Protein AF-A0A7D9E7G0-F1 (afdb_monomer)

Organism: Paramuricea clavata (NCBI:txid317549)

Solvent-accessible surface area (backbone atoms only — not comparable to full-atom values): 15496 Å² total; per-residue (Å²): 105,70,66,57,23,48,65,70,41,70,68,56,93,82,66,43,55,75,86,80,47,58,74,85,30,29,40,46,35,41,53,47,36,38,48,72,75,62,57,42,56,69,59,52,51,50,51,51,52,42,41,52,66,63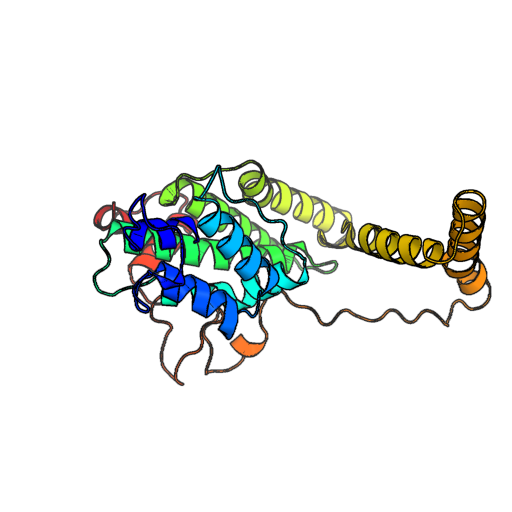,52,74,67,84,89,82,81,88,80,49,75,70,53,51,38,45,44,44,30,43,48,44,58,46,51,54,51,62,58,57,95,86,50,53,51,50,55,50,43,50,52,34,46,51,52,50,35,52,47,23,46,28,53,20,51,49,43,54,61,23,43,74,57,53,73,70,54,50,53,49,25,38,48,24,20,38,31,28,37,31,36,30,51,74,72,64,68,60,79,45,75,68,50,48,37,48,30,50,49,48,44,52,52,30,48,55,36,32,77,75,68,60,26,26,42,28,73,74,53,64,62,65,59,55,53,46,53,55,52,49,55,57,54,35,71,88,45,51,91,90,45,24,65,64,48,30,52,52,52,49,44,43,68,69,46,52,46,45,72,77,42,61,83,74,71,72,85,75,84,78,92,78,65,37,64,57,74,62,39,82,38,75,44,26,31,86,69,47,38,79,33,58,77,90,56,75,48,75,64,74,71,30,70,62,29,48,44,43,50,53,22,15,72,69,64,45,90,49,78,72,49,65,77,30,111

Mean predicted aligned error: 6.07 Å

Nearest PDB structures (foldseek):
  6qv5-assembly1_A  TM=2.776E-01  e=1.754E+00  Ricinus communis

Structure (mmCIF, N/CA/C/O backbone):
data_AF-A0A7D9E7G0-F1
#
_entry.id   AF-A0A7D9E7G0-F1
#
loop_
_atom_site.group_PDB
_atom_site.id
_atom_site.type_symbol
_atom_site.label_atom_id
_atom_site.label_alt_id
_atom_site.label_comp_id
_atom_site.label_asym_id
_atom_site.label_entity_id
_atom_site.label_seq_id
_atom_site.pdbx_PDB_ins_code
_atom_site.Cartn_x
_atom_site.Cartn_y
_atom_site.Cartn_z
_atom_site.occupancy
_atom_site.B_iso_or_equiv
_atom_site.auth_seq_id
_atom_site.auth_comp_id
_atom_site.auth_asym_id
_atom_site.auth_atom_id
_atom_site.pdbx_PDB_model_num
ATOM 1 N N . MET A 1 1 ? -7.030 5.997 6.849 1.00 91.06 1 MET A N 1
ATOM 2 C CA . MET A 1 1 ? -6.226 6.073 8.095 1.00 91.06 1 MET A CA 1
ATOM 3 C C . MET A 1 1 ? -6.281 7.457 8.727 1.00 91.06 1 MET A C 1
ATOM 5 O O . MET A 1 1 ? -6.808 7.542 9.823 1.00 91.06 1 MET A O 1
ATOM 9 N N . LEU A 1 2 ? -5.808 8.526 8.064 1.00 93.69 2 LEU A N 1
ATOM 10 C CA . LEU A 1 2 ? -5.887 9.897 8.607 1.00 93.69 2 LEU A CA 1
ATOM 11 C C . LEU A 1 2 ? -7.325 10.302 8.971 1.00 93.69 2 LEU A C 1
ATOM 13 O O . LEU A 1 2 ? -7.576 10.717 10.093 1.00 93.69 2 LEU A O 1
ATOM 17 N N . GLU A 1 3 ? -8.273 10.113 8.053 1.00 91.12 3 GLU A N 1
ATOM 18 C CA . GLU A 1 3 ? -9.692 10.402 8.307 1.00 91.12 3 GLU A CA 1
ATOM 19 C C . GLU A 1 3 ? -10.251 9.597 9.483 1.00 91.12 3 GLU A C 1
ATOM 21 O O . GLU A 1 3 ? -10.958 10.145 10.319 1.00 91.12 3 GLU A O 1
ATOM 26 N N . THR A 1 4 ? -9.890 8.313 9.593 1.00 92.56 4 THR A N 1
ATOM 27 C CA . THR A 1 4 ? -10.264 7.466 10.735 1.00 92.56 4 THR A CA 1
ATOM 28 C C . THR A 1 4 ? -9.714 8.032 12.044 1.00 92.56 4 THR A C 1
ATOM 30 O O . THR A 1 4 ? -10.442 8.103 13.026 1.00 92.56 4 THR A O 1
ATOM 33 N N . ALA A 1 5 ? -8.452 8.469 12.055 1.00 93.88 5 ALA A N 1
ATOM 34 C CA . ALA A 1 5 ? -7.818 9.066 13.227 1.00 93.88 5 ALA A CA 1
ATOM 35 C C . ALA A 1 5 ? -8.529 10.356 13.665 1.00 93.88 5 ALA A C 1
ATOM 37 O O . ALA A 1 5 ? -8.820 10.529 14.843 1.00 93.88 5 ALA A O 1
ATOM 38 N N . LEU A 1 6 ? -8.852 11.231 12.707 1.00 91.81 6 LEU A N 1
ATOM 39 C CA . LEU A 1 6 ? -9.557 12.488 12.962 1.00 91.81 6 LEU A CA 1
ATOM 40 C C . LEU A 1 6 ? -10.982 12.252 13.472 1.00 91.81 6 LEU A C 1
ATOM 42 O O . LEU A 1 6 ? -11.368 12.845 14.476 1.00 91.81 6 LEU A O 1
ATOM 46 N N . ALA A 1 7 ? -11.736 11.368 12.812 1.00 90.31 7 ALA A N 1
ATOM 47 C CA . ALA A 1 7 ? -13.113 11.051 13.183 1.00 90.31 7 ALA A CA 1
ATOM 48 C C . ALA A 1 7 ? -13.198 10.470 14.600 1.00 90.31 7 ALA A C 1
ATOM 50 O O . ALA A 1 7 ? -14.066 10.860 15.372 1.00 90.31 7 ALA A O 1
ATOM 51 N N . LYS A 1 8 ? -12.261 9.585 14.964 1.00 92.31 8 LYS A N 1
ATOM 52 C CA . LYS A 1 8 ? -12.215 8.990 16.304 1.00 92.31 8 LYS A CA 1
ATOM 53 C C . LYS A 1 8 ? -11.766 9.954 17.405 1.00 92.31 8 LYS A C 1
ATOM 55 O O . LYS A 1 8 ? -12.080 9.727 18.566 1.00 92.31 8 LYS A O 1
ATOM 60 N N . SER A 1 9 ? -11.015 10.999 17.071 1.00 89.56 9 SER A N 1
ATOM 61 C CA . SER A 1 9 ? -10.524 11.969 18.056 1.00 89.56 9 SER A CA 1
ATOM 62 C C . SER A 1 9 ? -11.537 13.047 18.440 1.00 89.56 9 SER A C 1
ATOM 64 O O . SER A 1 9 ? -11.194 13.885 19.268 1.00 89.56 9 SER A O 1
ATOM 66 N N . CYS A 1 10 ? -12.742 13.064 17.850 1.00 80.56 10 CYS A N 1
ATOM 67 C CA . CYS A 1 10 ? -13.804 14.039 18.149 1.00 80.56 10 CYS A CA 1
ATOM 68 C C . CYS A 1 10 ? -13.295 15.495 18.222 1.00 80.56 10 CYS A C 1
ATOM 70 O O . CYS A 1 10 ? -13.672 16.265 19.104 1.00 80.56 10 CYS A O 1
ATOM 72 N N . ILE A 1 11 ? -12.389 15.861 17.310 1.00 83.00 11 ILE A N 1
ATOM 73 C CA . ILE A 1 11 ? -11.667 17.135 17.358 1.00 83.00 11 ILE A CA 1
ATOM 74 C C . ILE A 1 11 ? -12.646 18.283 17.108 1.00 83.00 11 ILE A C 1
ATOM 76 O O . ILE A 1 11 ? -13.273 18.355 16.049 1.00 83.00 11 ILE A O 1
ATOM 80 N N . THR A 1 12 ? -12.744 19.210 18.058 1.00 76.50 12 THR A N 1
ATOM 81 C CA . THR A 1 12 ? -13.598 20.391 17.925 1.00 76.50 12 THR A CA 1
ATOM 82 C C . THR A 1 12 ? -13.098 21.317 16.810 1.00 76.50 12 THR A C 1
ATOM 84 O O . THR A 1 12 ? -11.904 21.387 16.493 1.00 76.50 12 THR A O 1
ATOM 87 N N . GLY A 1 13 ? -14.013 22.077 16.202 1.00 70.44 13 GLY A N 1
ATOM 88 C CA . GLY A 1 13 ? -13.671 23.044 15.150 1.00 70.44 13 GLY A CA 1
ATOM 89 C C . GLY A 1 13 ? -12.701 24.146 15.605 1.00 70.44 13 GLY A C 1
ATOM 90 O O . GLY A 1 13 ? -12.000 24.719 14.774 1.00 70.44 13 GLY A O 1
ATOM 91 N N . SER A 1 14 ? -12.621 24.409 16.913 1.00 72.50 14 SER A N 1
ATOM 92 C CA . SER A 1 14 ? -11.739 25.409 17.523 1.00 72.50 14 SER A CA 1
ATOM 93 C C . SER A 1 14 ? -10.308 24.919 17.770 1.00 72.50 14 SER A C 1
ATOM 95 O O . SER A 1 14 ? -9.414 25.753 17.917 1.00 72.50 14 SER A O 1
ATOM 97 N N . CYS A 1 15 ? -10.062 23.604 17.788 1.00 79.44 15 CYS A N 1
ATOM 98 C CA . CYS A 1 15 ? -8.733 23.041 18.019 1.00 79.44 15 CYS A CA 1
ATOM 99 C C . CYS A 1 15 ? -7.834 23.240 16.787 1.00 79.44 15 CYS A C 1
ATOM 101 O O . CYS A 1 15 ? -8.084 22.664 15.718 1.00 79.44 15 CYS A O 1
ATOM 103 N N . LYS A 1 16 ? -6.794 24.068 16.957 1.00 78.94 16 LYS A N 1
ATOM 104 C CA . LYS A 1 16 ? -5.838 24.453 15.906 1.00 78.94 16 LYS A CA 1
ATOM 105 C C . LYS A 1 16 ? -4.432 23.901 16.118 1.00 78.94 16 LYS A C 1
ATOM 107 O O . LYS A 1 16 ? -3.675 23.912 15.161 1.00 78.94 16 LYS A O 1
ATOM 112 N N . GLN A 1 17 ? -4.066 23.428 17.307 1.00 82.12 17 GLN A N 1
ATOM 113 C CA . GLN A 1 17 ? -2.765 22.793 17.535 1.00 82.12 17 GLN A CA 1
ATOM 114 C C . GLN A 1 17 ? -2.961 21.334 17.927 1.00 82.12 17 GLN A C 1
ATOM 116 O O . GLN A 1 17 ? -3.914 20.983 18.618 1.00 82.12 17 GLN A O 1
ATOM 121 N N . ILE A 1 18 ? -2.057 20.469 17.470 1.00 82.25 18 ILE A N 1
ATOM 122 C CA . ILE A 1 18 ? -2.092 19.045 17.834 1.00 82.25 18 ILE A CA 1
ATOM 123 C C . ILE A 1 18 ? -1.728 18.878 19.311 1.00 82.25 18 ILE A C 1
ATOM 125 O O . ILE A 1 18 ? -2.218 17.973 19.973 1.00 82.25 18 ILE A O 1
ATOM 129 N N . GLU A 1 19 ? -0.876 19.763 19.818 1.00 84.12 19 GLU A N 1
ATOM 130 C CA . GLU A 1 19 ? -0.408 19.806 21.198 1.00 84.12 19 GLU A CA 1
ATOM 131 C C . GLU A 1 19 ? -1.542 20.059 22.209 1.00 84.12 19 GLU A C 1
ATOM 133 O O . GLU A 1 19 ? -1.406 19.670 23.364 1.00 84.12 19 GLU A O 1
ATOM 138 N N . ASP A 1 20 ? -2.670 20.626 21.765 1.00 85.62 20 ASP A N 1
ATOM 139 C CA . ASP A 1 20 ? -3.859 20.849 22.600 1.00 85.62 20 ASP A CA 1
ATOM 140 C C . ASP A 1 20 ? -4.711 19.576 22.769 1.00 85.62 20 ASP A C 1
ATOM 142 O O . ASP A 1 20 ? -5.662 19.555 23.552 1.00 85.62 20 ASP A O 1
ATOM 146 N N . LEU A 1 21 ? -4.425 18.515 22.005 1.00 87.00 21 LEU A N 1
ATOM 147 C CA . LEU A 1 21 ? -5.178 17.267 22.069 1.00 87.00 21 LEU A CA 1
ATOM 148 C C . LEU A 1 21 ? -4.639 16.350 23.171 1.00 87.00 21 LEU A C 1
ATOM 150 O O . LEU A 1 21 ? -3.422 16.253 23.353 1.00 87.00 21 LEU A O 1
ATOM 154 N N . PRO A 1 22 ? -5.517 15.570 23.828 1.00 88.19 22 PRO A N 1
ATOM 155 C CA . PRO A 1 22 ? -5.088 14.518 24.737 1.00 88.19 22 PRO A CA 1
ATOM 156 C C . PRO A 1 22 ? -4.067 13.587 24.072 1.00 88.19 22 PRO A C 1
ATOM 158 O O . PRO A 1 22 ? -4.197 13.214 22.896 1.00 88.19 22 PRO A O 1
ATOM 161 N N . SER A 1 23 ? -3.022 13.232 24.820 1.00 86.88 23 SER A N 1
ATOM 162 C CA . SER A 1 23 ? -1.911 12.413 24.312 1.00 86.88 23 SER A CA 1
ATOM 163 C C . SER A 1 23 ? -2.338 10.993 23.913 1.00 86.88 23 SER A C 1
ATOM 165 O O . SER A 1 23 ? -1.748 10.398 23.012 1.00 86.88 23 SER A O 1
ATOM 167 N N . ASP A 1 24 ? -3.404 10.495 24.533 1.00 87.62 24 ASP A N 1
ATOM 168 C CA . ASP A 1 24 ? -4.068 9.217 24.289 1.00 87.62 24 ASP A CA 1
ATOM 169 C C . ASP A 1 24 ? -5.131 9.286 23.179 1.00 87.62 24 ASP A C 1
ATOM 171 O O . ASP A 1 24 ? -5.691 8.258 22.789 1.00 87.62 24 ASP A O 1
ATOM 175 N N . SER A 1 25 ? -5.397 10.473 22.620 1.00 91.31 25 SER A N 1
ATOM 176 C CA . SER A 1 25 ? -6.359 10.601 21.529 1.00 91.31 25 SER A CA 1
ATOM 177 C C . SER A 1 25 ? -5.876 9.846 20.273 1.00 91.31 25 SER A C 1
ATOM 179 O O . SER A 1 25 ? -4.681 9.869 19.950 1.00 91.31 25 SER A O 1
ATOM 181 N N . PRO A 1 26 ? -6.779 9.210 19.501 1.00 93.69 26 PRO A N 1
ATOM 182 C CA . PRO A 1 26 ? -6.416 8.434 18.309 1.00 93.69 26 PRO A CA 1
ATOM 183 C C . PRO A 1 26 ? -5.557 9.189 17.282 1.00 93.69 26 PRO A C 1
ATOM 185 O O . PRO A 1 26 ? -4.644 8.619 16.684 1.00 93.69 26 PRO A O 1
ATOM 188 N N . PHE A 1 27 ? -5.802 10.485 17.088 1.00 94.50 27 PHE A N 1
ATOM 189 C CA . PHE A 1 27 ? -5.006 11.349 16.223 1.00 94.50 27 PHE A CA 1
ATOM 190 C C . PHE A 1 27 ? -3.612 11.641 16.797 1.00 94.50 27 PHE A C 1
ATOM 192 O O . PHE A 1 27 ? -2.630 11.556 16.056 1.00 94.50 27 PHE A O 1
ATOM 199 N N . SER A 1 28 ? -3.485 11.899 18.103 1.00 93.62 28 SER A N 1
ATOM 200 C CA . SER A 1 28 ? -2.180 12.044 18.769 1.00 93.62 28 SER A CA 1
ATOM 201 C C . SER A 1 28 ? -1.348 10.760 18.670 1.00 93.62 28 SER A C 1
ATOM 203 O O . SER A 1 28 ? -0.162 10.808 18.315 1.00 93.62 28 SER A O 1
ATOM 205 N N . LEU A 1 29 ? -1.973 9.596 18.880 1.00 94.88 29 LEU A N 1
ATOM 206 C CA . LEU A 1 29 ? -1.340 8.284 18.713 1.00 94.88 29 LEU A CA 1
ATOM 207 C C . LEU A 1 29 ? -0.922 8.033 17.258 1.00 94.88 29 LEU A C 1
ATOM 209 O O . LEU A 1 29 ? 0.212 7.621 17.002 1.00 94.88 29 LEU A O 1
ATOM 213 N N . TYR A 1 30 ? -1.787 8.359 16.295 1.00 96.12 30 TYR A N 1
ATOM 214 C CA . TYR A 1 30 ? -1.488 8.285 14.864 1.00 96.12 30 TYR A CA 1
ATOM 215 C C . TYR A 1 30 ? -0.236 9.099 14.501 1.00 96.12 30 TYR A C 1
ATOM 217 O O . TYR A 1 30 ? 0.696 8.568 13.891 1.00 96.12 30 TYR A O 1
ATOM 225 N N . ILE A 1 31 ? -0.159 10.365 14.925 1.00 96.12 31 ILE A N 1
ATOM 226 C CA . ILE A 1 31 ? 1.011 11.226 14.683 1.00 96.12 31 ILE A CA 1
ATOM 227 C C . ILE A 1 31 ? 2.268 10.666 15.358 1.00 96.12 31 ILE A C 1
ATOM 229 O O . ILE A 1 31 ? 3.348 10.669 14.756 1.00 96.12 31 ILE A O 1
ATOM 233 N N . THR A 1 32 ? 2.135 10.153 16.581 1.00 96.00 32 THR A N 1
ATOM 234 C CA . THR A 1 32 ? 3.239 9.556 17.342 1.00 96.00 32 THR A CA 1
ATOM 235 C C . THR A 1 32 ? 3.805 8.327 16.636 1.00 96.00 32 THR A C 1
ATOM 237 O O . THR A 1 32 ? 5.022 8.212 16.477 1.00 96.00 32 THR A O 1
ATOM 240 N N . VAL A 1 33 ? 2.949 7.443 16.122 1.00 96.88 33 VAL A N 1
ATOM 241 C CA . VAL A 1 33 ? 3.367 6.268 15.347 1.00 96.88 33 VAL A CA 1
ATOM 242 C C . VAL A 1 33 ? 4.049 6.668 14.040 1.00 96.88 33 VAL A C 1
ATOM 244 O O . VAL A 1 33 ? 5.120 6.141 13.723 1.00 96.88 33 VAL A O 1
ATOM 247 N N . LEU A 1 34 ? 3.497 7.641 13.306 1.00 97.12 34 LEU A N 1
ATOM 248 C CA . LEU A 1 34 ? 4.134 8.152 12.089 1.00 97.12 34 LEU A CA 1
ATOM 249 C C . LEU A 1 34 ? 5.544 8.701 12.365 1.00 97.12 34 LEU A C 1
ATOM 251 O O . LEU A 1 34 ? 6.469 8.470 11.579 1.00 97.12 34 LEU A O 1
ATOM 255 N N . LYS A 1 35 ? 5.723 9.406 13.488 1.00 96.31 35 LYS A N 1
ATOM 256 C CA . LYS A 1 35 ? 7.005 10.000 13.887 1.00 96.31 35 LYS A CA 1
ATOM 257 C C . LYS A 1 35 ? 8.004 8.955 14.383 1.00 96.31 35 LYS A C 1
ATOM 259 O O . LYS A 1 35 ? 9.143 8.950 13.924 1.00 96.31 35 LYS A O 1
ATOM 264 N N . ASN A 1 36 ? 7.592 8.074 15.289 1.00 96.31 36 ASN A N 1
ATOM 265 C CA . ASN A 1 36 ? 8.517 7.233 16.052 1.00 96.31 36 ASN A CA 1
ATOM 266 C C . ASN A 1 36 ? 8.731 5.857 15.403 1.00 96.31 36 ASN A C 1
ATOM 268 O O . ASN A 1 36 ? 9.867 5.386 15.324 1.00 96.31 36 ASN A O 1
ATOM 272 N N . GLN A 1 37 ? 7.661 5.241 14.887 1.00 95.25 37 GLN A N 1
ATOM 273 C CA . GLN A 1 37 ? 7.703 3.881 14.333 1.00 95.25 37 GLN A CA 1
ATOM 274 C C . GLN A 1 37 ? 7.999 3.883 12.830 1.00 95.25 37 GLN A C 1
ATOM 276 O O . GLN A 1 37 ? 8.897 3.174 12.360 1.00 95.25 37 GLN A O 1
ATOM 281 N N . LEU A 1 38 ? 7.279 4.712 12.066 1.00 95.25 38 LEU A N 1
ATOM 282 C CA . LEU A 1 38 ? 7.477 4.830 10.616 1.00 95.25 38 LEU A CA 1
ATOM 283 C C . LEU A 1 38 ? 8.606 5.809 10.264 1.00 95.25 38 LEU A C 1
ATOM 285 O O . LEU A 1 38 ? 9.226 5.670 9.214 1.00 95.25 38 LEU A O 1
ATOM 289 N N . ARG A 1 39 ? 8.908 6.776 11.140 1.00 96.31 39 ARG A N 1
ATOM 290 C CA . ARG A 1 39 ? 9.945 7.804 10.925 1.00 96.31 39 ARG A CA 1
ATOM 291 C C . ARG A 1 39 ? 9.731 8.614 9.638 1.00 96.31 39 ARG A C 1
ATOM 293 O O . ARG A 1 39 ? 10.682 9.021 8.971 1.00 96.31 39 ARG A O 1
ATOM 300 N N . VAL A 1 40 ? 8.469 8.894 9.301 1.00 95.81 40 VAL A N 1
ATOM 301 C CA . VAL A 1 40 ? 8.064 9.659 8.105 1.00 95.81 40 VAL A CA 1
ATOM 302 C C . VAL A 1 40 ? 7.920 11.151 8.419 1.00 95.81 40 VAL A C 1
ATOM 304 O O . VAL A 1 40 ? 6.844 11.743 8.347 1.00 95.81 40 VAL A O 1
ATOM 307 N N . GLY A 1 41 ? 9.038 11.785 8.790 1.00 95.38 41 GLY A N 1
ATOM 308 C CA . GLY A 1 41 ? 9.057 13.160 9.307 1.00 95.38 41 GLY A CA 1
ATOM 309 C C . GLY A 1 41 ? 8.472 14.221 8.363 1.00 95.38 41 GLY A C 1
ATOM 310 O O . GLY A 1 41 ? 7.839 15.167 8.829 1.00 95.38 41 GLY A O 1
ATOM 311 N N . ARG A 1 42 ? 8.620 14.058 7.039 1.00 95.50 42 ARG A N 1
ATOM 312 C CA . ARG A 1 42 ? 8.041 14.987 6.048 1.00 95.50 42 ARG A CA 1
ATOM 313 C C . ARG A 1 42 ? 6.516 14.935 6.044 1.00 95.50 42 ARG A C 1
ATOM 315 O O . ARG A 1 42 ? 5.884 15.989 6.063 1.00 95.50 42 ARG A O 1
ATOM 322 N N . LEU A 1 43 ? 5.944 13.730 6.066 1.00 96.50 43 LEU A N 1
ATOM 323 C CA . LEU A 1 43 ? 4.501 13.532 6.184 1.00 96.50 43 LEU A CA 1
ATOM 324 C C . LEU A 1 43 ? 3.980 14.124 7.498 1.00 96.50 43 LEU A C 1
ATOM 326 O O . LEU A 1 43 ? 3.035 14.906 7.474 1.00 96.50 43 LEU A O 1
ATOM 330 N N . VAL A 1 44 ? 4.636 13.831 8.628 1.00 96.31 44 VAL A N 1
ATOM 331 C CA . VAL A 1 44 ? 4.255 14.375 9.945 1.00 96.31 44 VAL A CA 1
ATOM 332 C C . VAL A 1 44 ? 4.259 15.903 9.940 1.00 96.31 44 VAL A C 1
ATOM 334 O O . VAL A 1 44 ? 3.289 16.519 10.380 1.00 96.31 44 VAL A O 1
ATOM 337 N N . LYS A 1 45 ? 5.318 16.526 9.406 1.00 95.62 45 LYS A N 1
ATOM 338 C CA . LYS A 1 45 ? 5.402 17.987 9.285 1.00 95.62 45 LYS A CA 1
ATOM 339 C C . LYS A 1 45 ? 4.263 18.534 8.426 1.00 95.62 45 LYS A C 1
ATOM 341 O O . LYS A 1 45 ? 3.638 19.511 8.816 1.00 95.62 45 LYS A O 1
ATOM 346 N N . ARG A 1 46 ? 3.960 17.892 7.292 1.00 95.94 46 ARG A N 1
ATOM 347 C CA . ARG A 1 46 ? 2.887 18.347 6.401 1.00 95.94 46 ARG A CA 1
ATOM 348 C C . ARG A 1 46 ? 1.504 18.219 7.037 1.00 95.94 46 ARG A C 1
ATOM 350 O O . ARG A 1 46 ? 0.706 19.134 6.874 1.00 95.94 46 ARG A O 1
ATOM 357 N N . ILE A 1 47 ? 1.233 17.136 7.769 1.00 95.31 47 ILE A N 1
ATOM 358 C CA . ILE A 1 47 ? -0.032 16.959 8.498 1.00 95.31 47 ILE A CA 1
ATOM 359 C C . ILE A 1 47 ? -0.170 18.022 9.589 1.00 95.31 47 ILE A C 1
ATOM 361 O O . ILE A 1 47 ? -1.222 18.643 9.675 1.00 95.31 47 ILE A O 1
ATOM 365 N N . ARG A 1 48 ? 0.893 18.283 10.365 1.00 93.50 48 ARG A N 1
ATOM 366 C CA . ARG A 1 48 ? 0.921 19.361 11.371 1.00 93.50 48 ARG A CA 1
ATOM 367 C C . ARG A 1 48 ? 0.607 20.718 10.753 1.00 93.50 48 ARG A C 1
ATOM 369 O O . ARG A 1 48 ? -0.286 21.404 11.223 1.00 93.50 48 ARG A O 1
ATOM 376 N N . THR A 1 49 ? 1.285 21.077 9.664 1.00 93.31 49 THR A N 1
ATOM 377 C CA . THR A 1 49 ? 1.019 22.336 8.955 1.00 93.31 49 THR A CA 1
ATOM 378 C C . THR A 1 49 ? -0.433 22.423 8.484 1.00 93.31 49 THR A C 1
ATOM 380 O O . THR A 1 49 ? -1.103 23.400 8.792 1.00 93.31 49 THR A O 1
ATOM 383 N N . TRP A 1 50 ? -0.948 21.386 7.817 1.00 93.94 50 TRP A N 1
ATOM 384 C CA . TRP A 1 50 ? -2.339 21.359 7.349 1.00 93.94 50 TRP A CA 1
ATOM 385 C C . TRP A 1 50 ? -3.356 21.458 8.497 1.00 93.94 50 TRP A C 1
ATOM 387 O O . TRP A 1 50 ? -4.368 22.147 8.376 1.00 93.94 50 TRP A O 1
ATOM 397 N N . PHE A 1 51 ? -3.085 20.800 9.625 1.00 91.94 51 PHE A N 1
ATOM 398 C CA . PHE A 1 51 ? -3.928 20.874 10.814 1.00 91.94 51 PHE A CA 1
ATOM 399 C C . PHE A 1 51 ? -3.937 22.291 11.403 1.00 91.94 51 PHE A C 1
ATOM 401 O O . PHE A 1 51 ? -5.009 22.853 11.624 1.00 91.94 51 PHE A O 1
ATOM 408 N N . ASN A 1 52 ? -2.754 22.894 11.549 1.00 89.12 52 ASN A N 1
ATOM 409 C CA . ASN A 1 52 ? -2.566 24.237 12.101 1.00 89.12 52 ASN A CA 1
ATOM 410 C C . ASN A 1 52 ? -3.154 25.344 11.217 1.00 89.12 52 ASN A C 1
ATOM 412 O O . ASN A 1 52 ? -3.596 26.378 11.714 1.00 89.12 52 ASN A O 1
ATOM 416 N N . GLU A 1 53 ? -3.227 25.109 9.908 1.00 89.38 53 GLU A N 1
ATOM 417 C CA . GLU A 1 53 ? -3.907 25.983 8.947 1.00 89.38 53 GLU A CA 1
ATOM 418 C C . GLU A 1 53 ? -5.445 25.881 9.016 1.00 89.38 53 GLU A C 1
ATOM 420 O O . GLU A 1 53 ? -6.146 26.536 8.240 1.00 89.38 53 GLU A O 1
ATOM 425 N N . GLY A 1 54 ? -5.986 25.089 9.950 1.00 86.75 54 GLY A N 1
ATOM 426 C CA . GLY A 1 54 ? -7.420 24.902 10.155 1.00 86.75 54 GLY A CA 1
ATOM 427 C C . GLY A 1 54 ? -8.036 23.848 9.239 1.00 86.7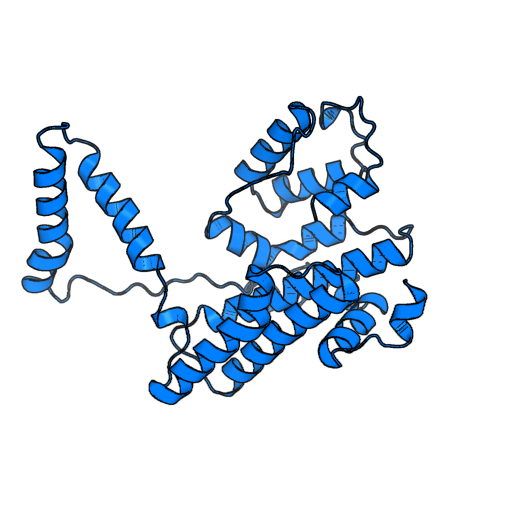5 54 GLY A C 1
ATOM 428 O O . GLY A 1 54 ? -9.234 23.909 8.980 1.00 86.75 54 GLY A O 1
ATOM 429 N N . ARG A 1 55 ? -7.234 22.897 8.730 1.00 89.19 55 ARG A N 1
ATOM 430 C CA . ARG A 1 55 ? -7.691 21.803 7.850 1.00 89.19 55 ARG A CA 1
ATOM 431 C C . ARG A 1 55 ? -8.404 22.319 6.591 1.00 89.19 55 ARG A C 1
ATOM 433 O O . ARG A 1 55 ? -9.406 21.759 6.152 1.00 89.19 55 ARG A O 1
ATOM 440 N N . LYS A 1 56 ? -7.898 23.418 6.019 1.00 84.56 56 LYS A N 1
ATOM 441 C CA . LYS A 1 56 ? -8.454 24.038 4.808 1.00 84.56 56 LYS A CA 1
ATOM 442 C C . LYS A 1 56 ? -8.331 23.080 3.622 1.00 84.56 56 LYS A C 1
ATOM 444 O O . LYS A 1 56 ? -7.232 22.832 3.131 1.00 84.56 56 LYS A O 1
ATOM 449 N N . GLY A 1 57 ? -9.471 22.573 3.160 1.00 87.69 57 GLY A N 1
ATOM 450 C CA . GLY A 1 57 ? -9.545 21.634 2.044 1.00 87.69 57 GLY A CA 1
ATOM 451 C C . GLY A 1 57 ? -9.006 20.230 2.364 1.00 87.69 57 GLY A C 1
ATOM 452 O O . GLY A 1 57 ? -8.494 19.973 3.462 1.00 87.69 57 GLY A O 1
ATOM 453 N N . PRO A 1 58 ? -9.125 19.296 1.403 1.00 90.44 58 PRO A N 1
ATOM 454 C CA . PRO A 1 58 ? -8.662 17.927 1.580 1.00 90.44 58 PRO A CA 1
ATOM 455 C C . PRO A 1 58 ? -7.141 17.877 1.745 1.00 90.44 58 PRO A C 1
ATOM 457 O O . PRO A 1 58 ? -6.389 18.569 1.053 1.00 90.44 58 PRO A O 1
ATOM 460 N N . PHE A 1 59 ? -6.673 17.020 2.652 1.00 93.56 59 PHE A N 1
ATOM 461 C CA . PHE A 1 59 ? -5.244 16.795 2.830 1.00 93.56 59 PHE A CA 1
ATOM 462 C C . PHE A 1 59 ? -4.642 16.157 1.571 1.00 93.56 59 PHE A C 1
ATOM 464 O O . PHE A 1 59 ? -5.096 15.108 1.120 1.00 93.56 59 PHE A O 1
ATOM 471 N N . SER A 1 60 ? -3.578 16.760 1.040 1.00 91.44 60 SER A N 1
ATOM 472 C CA . SER A 1 60 ? -2.837 16.233 -0.107 1.00 91.44 60 SER A CA 1
ATOM 473 C C . SER A 1 60 ? -1.347 16.125 0.203 1.00 91.44 60 SER A C 1
ATOM 475 O O . SER A 1 60 ? -0.724 17.049 0.743 1.00 91.44 60 SER A O 1
ATOM 477 N N . TYR A 1 61 ? -0.770 14.974 -0.143 1.00 94.50 61 TYR A N 1
ATOM 478 C CA . TYR A 1 61 ? 0.640 14.672 0.058 1.00 94.50 61 TYR A CA 1
ATOM 479 C C . TYR A 1 61 ? 1.163 13.713 -1.010 1.00 94.50 61 TYR A C 1
ATOM 481 O O . TYR A 1 61 ? 0.556 12.680 -1.287 1.00 94.50 61 TYR A O 1
ATOM 489 N N . ARG A 1 62 ? 2.331 14.032 -1.578 1.00 92.38 62 ARG A N 1
ATOM 490 C CA . ARG A 1 62 ? 3.026 13.165 -2.532 1.00 92.38 62 ARG A CA 1
ATOM 491 C C . ARG A 1 62 ? 4.029 12.284 -1.795 1.00 92.38 62 ARG A C 1
ATOM 493 O O . ARG A 1 62 ? 5.074 12.767 -1.363 1.00 92.38 62 ARG A O 1
ATOM 500 N N . PHE A 1 63 ? 3.724 10.995 -1.703 1.00 92.31 63 PHE A N 1
ATOM 501 C CA . PHE A 1 63 ? 4.635 10.002 -1.143 1.00 92.31 63 PHE A CA 1
ATOM 502 C C . PHE A 1 63 ? 5.863 9.795 -2.029 1.00 92.31 63 PHE A C 1
ATOM 504 O O . PHE A 1 63 ? 5.781 9.757 -3.258 1.00 92.31 63 PHE A O 1
ATOM 511 N N . THR A 1 64 ? 7.015 9.611 -1.392 1.00 91.69 64 THR A N 1
ATOM 512 C CA . THR A 1 64 ? 8.216 9.095 -2.055 1.00 91.69 64 THR A CA 1
ATOM 513 C C . THR A 1 64 ? 8.185 7.565 -2.127 1.00 91.69 64 THR A C 1
ATOM 515 O O . THR A 1 64 ? 7.504 6.900 -1.340 1.00 91.69 64 THR A O 1
ATOM 518 N N . GLY A 1 65 ? 8.988 6.969 -3.016 1.00 89.38 65 GLY A N 1
ATOM 519 C CA . GLY A 1 65 ? 9.147 5.508 -3.061 1.00 89.38 65 GLY A CA 1
ATOM 520 C C . GLY A 1 65 ? 9.675 4.922 -1.741 1.00 89.38 65 GLY A C 1
ATOM 521 O O . GLY A 1 65 ? 9.259 3.842 -1.324 1.00 89.38 65 GLY A O 1
ATOM 522 N N . LYS A 1 66 ? 10.528 5.670 -1.022 1.00 91.19 66 LYS A N 1
ATOM 523 C CA . LYS A 1 66 ? 11.021 5.284 0.310 1.00 91.19 66 LYS A CA 1
ATOM 524 C C . LYS A 1 66 ? 9.888 5.226 1.335 1.00 91.19 66 LYS A C 1
ATOM 526 O O . LYS A 1 66 ? 9.802 4.256 2.079 1.00 91.19 66 LYS A O 1
ATOM 531 N N . GLU A 1 67 ? 9.032 6.244 1.374 1.00 94.69 67 GLU A N 1
ATOM 532 C CA . GLU A 1 67 ? 7.895 6.282 2.301 1.00 94.69 67 GLU A CA 1
ATOM 533 C C . GLU A 1 67 ? 6.862 5.210 1.954 1.00 94.69 67 GLU A C 1
ATOM 535 O O . GLU A 1 67 ? 6.407 4.512 2.850 1.00 94.69 67 GLU A O 1
ATOM 540 N N . THR A 1 68 ? 6.570 5.006 0.667 1.00 93.38 68 THR A N 1
ATOM 541 C CA . THR A 1 68 ? 5.664 3.941 0.199 1.00 93.38 68 THR A CA 1
ATOM 542 C C . THR A 1 68 ? 6.099 2.575 0.725 1.00 93.38 68 THR A C 1
ATOM 544 O O . THR A 1 68 ? 5.296 1.843 1.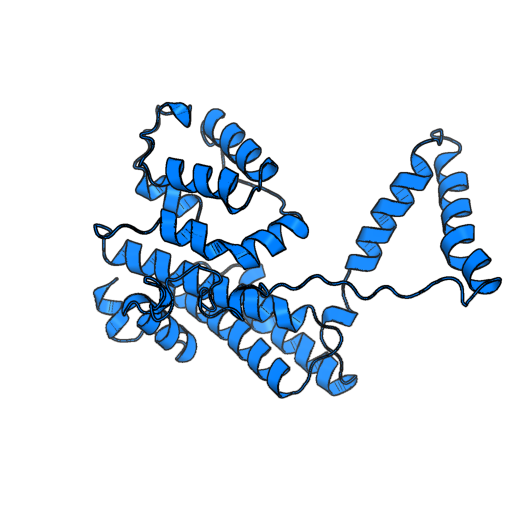301 1.00 93.38 68 THR A O 1
ATOM 547 N N . ARG A 1 69 ? 7.394 2.254 0.616 1.00 93.75 69 ARG A N 1
ATOM 548 C CA . ARG A 1 69 ? 7.949 1.004 1.148 1.00 93.75 69 ARG A CA 1
ATOM 549 C C . ARG A 1 69 ? 7.855 0.916 2.672 1.00 93.75 69 ARG A C 1
ATOM 551 O O . ARG A 1 69 ? 7.497 -0.131 3.194 1.00 93.75 69 ARG A O 1
ATOM 558 N N . ILE A 1 70 ? 8.128 2.007 3.389 1.00 95.25 70 ILE A N 1
ATOM 559 C CA . ILE A 1 70 ? 7.961 2.045 4.852 1.00 95.25 70 ILE A CA 1
ATOM 560 C C . ILE A 1 70 ? 6.507 1.750 5.237 1.00 95.25 70 ILE A C 1
ATOM 562 O O . ILE A 1 70 ? 6.271 0.984 6.166 1.00 95.25 70 ILE A O 1
ATOM 566 N N . PHE A 1 71 ? 5.534 2.318 4.522 1.00 95.56 71 PHE A N 1
ATOM 567 C CA . PHE A 1 71 ? 4.120 2.025 4.753 1.00 95.56 71 PHE A CA 1
ATOM 568 C C . PHE A 1 71 ? 3.780 0.567 4.439 1.00 95.56 71 PHE A C 1
ATOM 570 O O . PHE A 1 71 ? 3.110 -0.061 5.248 1.00 95.56 71 PHE A O 1
ATOM 577 N N . CYS A 1 72 ? 4.308 -0.002 3.352 1.00 95.31 72 CYS A N 1
ATOM 578 C CA . CYS A 1 72 ? 4.166 -1.432 3.052 1.00 95.31 72 CYS A CA 1
ATOM 579 C C . CYS A 1 72 ? 4.661 -2.317 4.209 1.00 95.31 72 CYS A C 1
ATOM 581 O O . CYS A 1 72 ? 4.058 -3.340 4.511 1.00 95.31 72 CYS A O 1
ATOM 583 N N . HIS A 1 73 ? 5.728 -1.906 4.896 1.00 95.00 73 HIS A N 1
ATOM 584 C CA . HIS A 1 73 ? 6.291 -2.670 6.013 1.00 95.00 73 HIS A CA 1
ATOM 585 C C . HIS A 1 73 ? 5.568 -2.448 7.340 1.00 95.00 73 HIS A C 1
ATOM 587 O O . HIS A 1 73 ? 5.512 -3.354 8.162 1.00 95.00 73 HIS A O 1
ATOM 593 N N . LYS A 1 74 ? 5.062 -1.234 7.580 1.00 95.81 74 LYS A N 1
ATOM 594 C CA . LYS A 1 74 ? 4.694 -0.772 8.928 1.00 95.81 74 LYS A CA 1
ATOM 595 C C . LYS A 1 74 ? 3.274 -0.226 9.055 1.00 95.81 74 LYS A C 1
ATOM 597 O O . LYS A 1 74 ? 2.947 0.351 10.091 1.00 95.81 74 LYS A O 1
ATOM 602 N N . PHE A 1 75 ? 2.414 -0.394 8.051 1.00 95.75 75 PHE A N 1
ATOM 603 C CA . PHE A 1 75 ? 1.026 0.081 8.117 1.00 95.75 75 PHE A CA 1
ATOM 604 C C . PHE A 1 75 ? 0.279 -0.452 9.349 1.00 95.75 75 PHE A C 1
ATOM 606 O O . PHE A 1 75 ? -0.527 0.273 9.931 1.00 95.75 75 PHE A O 1
ATOM 613 N N . MET A 1 76 ? 0.579 -1.678 9.796 1.00 95.81 76 MET A N 1
ATOM 614 C CA . MET A 1 76 ? -0.119 -2.280 10.931 1.00 95.81 76 MET A CA 1
ATOM 615 C C . MET A 1 76 ? 0.164 -1.563 12.259 1.00 95.81 76 MET A C 1
ATOM 617 O O . MET A 1 76 ? -0.713 -1.518 13.112 1.00 95.81 76 MET A O 1
ATOM 621 N N . PHE A 1 77 ? 1.316 -0.896 12.419 1.00 95.81 77 PHE A N 1
ATOM 622 C CA . PHE A 1 77 ? 1.558 -0.038 13.589 1.00 95.81 77 PHE A CA 1
ATOM 623 C C . PHE A 1 77 ? 0.541 1.103 13.675 1.00 95.81 77 PHE A C 1
ATOM 625 O O . PHE A 1 77 ? 0.094 1.463 14.762 1.00 95.81 77 PHE A O 1
ATOM 632 N N . VAL A 1 78 ? 0.169 1.668 12.522 1.00 96.31 78 VAL A N 1
ATOM 633 C CA . VAL A 1 78 ? -0.816 2.750 12.441 1.00 96.31 78 VAL A CA 1
ATOM 634 C C . VAL A 1 78 ? -2.196 2.224 12.815 1.00 96.31 78 VAL A C 1
ATOM 636 O O . VAL A 1 78 ? -2.894 2.845 13.606 1.00 96.31 78 VAL A O 1
ATOM 639 N N . LEU A 1 79 ? -2.584 1.071 12.272 1.00 95.88 79 LEU A N 1
ATOM 640 C CA . LEU A 1 79 ? -3.905 0.492 12.513 1.00 95.88 79 LEU A CA 1
ATOM 641 C C . LEU A 1 79 ? -4.066 -0.025 13.939 1.00 95.88 79 LEU A C 1
ATOM 643 O O . LEU A 1 79 ? -5.114 0.192 14.534 1.00 95.88 79 LEU A O 1
ATOM 647 N N . HIS A 1 80 ? -3.015 -0.608 14.514 1.00 93.75 80 HIS A N 1
ATOM 648 C CA . HIS A 1 80 ? -2.993 -0.989 15.920 1.00 93.75 80 HIS A CA 1
ATOM 649 C C . HIS A 1 80 ? -3.190 0.223 16.836 1.00 93.75 80 HIS A C 1
ATOM 651 O O . HIS A 1 80 ? -4.027 0.180 17.727 1.00 93.75 80 HIS A O 1
ATOM 657 N N . ALA A 1 81 ? -2.486 1.332 16.590 1.00 93.50 81 ALA A N 1
ATOM 658 C CA . ALA A 1 81 ? -2.664 2.556 17.376 1.00 93.50 81 ALA A CA 1
ATOM 659 C C . ALA A 1 81 ? -4.046 3.206 17.207 1.00 93.50 81 ALA A C 1
ATOM 661 O O . ALA A 1 81 ? -4.492 3.944 18.081 1.00 93.50 81 ALA A O 1
ATOM 662 N N . LEU A 1 82 ? -4.724 2.936 16.090 1.00 94.19 82 LEU A N 1
ATOM 663 C CA . LEU A 1 82 ? -6.092 3.383 15.854 1.00 94.19 82 LEU A CA 1
ATOM 664 C C . LEU A 1 82 ? -7.147 2.421 16.401 1.00 94.19 82 LEU A C 1
ATOM 666 O O . LEU A 1 82 ? -8.306 2.817 16.448 1.00 94.19 82 LEU A O 1
ATOM 670 N N . SER A 1 83 ? -6.790 1.201 16.795 1.00 92.94 83 SER A N 1
ATOM 671 C CA . SER A 1 83 ? -7.726 0.185 17.276 1.00 92.94 83 SER A CA 1
ATOM 672 C C . SER A 1 83 ? -7.897 0.283 18.790 1.00 92.94 83 SER A C 1
ATOM 674 O O . SER A 1 83 ? -6.921 0.256 19.532 1.00 92.94 83 SER A O 1
ATOM 676 N N . GLN A 1 84 ? -9.140 0.364 19.263 1.00 89.81 84 GLN A N 1
ATOM 677 C CA . GLN A 1 84 ? -9.481 0.386 20.687 1.00 89.81 84 GLN A CA 1
ATOM 678 C C . GLN A 1 84 ? -10.530 -0.688 20.997 1.00 89.81 84 GLN A C 1
ATOM 680 O O . GLN A 1 84 ? -11.419 -0.965 20.195 1.00 89.81 84 GLN A O 1
ATOM 685 N N . ALA A 1 85 ? -10.455 -1.298 22.184 1.00 87.50 85 ALA A N 1
ATOM 686 C CA . ALA A 1 85 ? -11.399 -2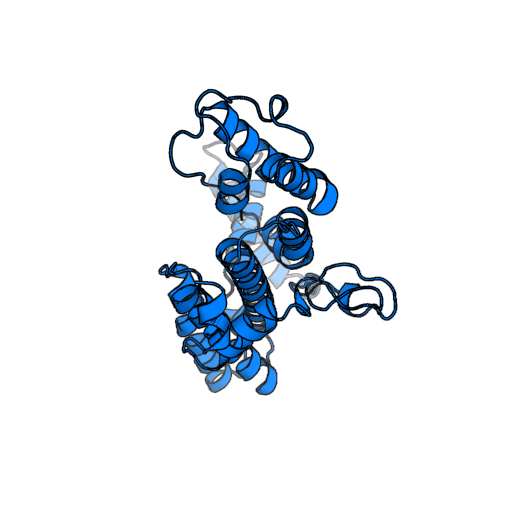.347 22.587 1.00 87.50 85 ALA A CA 1
ATOM 687 C C . ALA A 1 85 ? -12.858 -1.847 22.615 1.00 87.50 85 ALA A C 1
ATOM 689 O O . ALA A 1 85 ? -13.780 -2.580 22.243 1.00 87.50 85 ALA A O 1
ATOM 690 N N . THR A 1 86 ? -13.041 -0.577 22.983 1.00 90.44 86 THR A N 1
ATOM 691 C CA . THR A 1 86 ? -14.319 0.142 23.064 1.00 90.44 86 THR A CA 1
ATOM 692 C C . THR A 1 86 ? -14.857 0.613 21.712 1.00 90.44 86 THR A C 1
ATOM 694 O O . THR A 1 86 ? -15.913 1.240 21.671 1.00 90.44 86 THR A O 1
ATOM 697 N N . ASP A 1 87 ? -14.172 0.318 20.599 1.00 93.19 87 ASP A N 1
ATOM 698 C CA . ASP A 1 87 ? -14.632 0.748 19.281 1.00 93.19 87 ASP A CA 1
ATOM 699 C C . ASP A 1 87 ? -16.009 0.161 18.927 1.00 93.19 87 ASP A C 1
ATOM 701 O O . ASP A 1 87 ? -16.224 -1.050 19.103 1.00 93.19 87 ASP A O 1
ATOM 705 N N . PRO A 1 88 ? -16.919 0.979 18.355 1.00 93.44 88 PRO A N 1
ATOM 706 C CA . PRO A 1 88 ? -18.168 0.490 17.789 1.00 93.44 88 PRO A CA 1
ATOM 707 C C . PRO A 1 88 ? -17.926 -0.578 16.710 1.00 93.44 88 PRO A C 1
ATOM 709 O O . PRO A 1 88 ? -16.895 -0.528 16.025 1.00 93.44 88 PRO A O 1
ATOM 712 N N . PRO A 1 89 ? -18.881 -1.501 16.484 1.00 94.62 89 PRO A N 1
ATOM 713 C CA . PRO A 1 89 ? -18.762 -2.546 15.464 1.00 94.62 89 PRO A CA 1
ATOM 714 C C . PRO A 1 89 ? -18.368 -2.015 14.076 1.00 94.62 89 PRO A C 1
ATOM 716 O O . PRO A 1 89 ? -17.425 -2.527 13.473 1.00 94.62 89 PRO A O 1
ATOM 719 N N . GLN A 1 90 ? -18.986 -0.918 13.626 1.00 93.81 90 GLN A N 1
ATOM 720 C CA . GLN A 1 90 ? -18.676 -0.268 12.345 1.00 93.81 90 GLN A CA 1
ATOM 721 C C . GLN A 1 90 ? -17.225 0.233 12.264 1.00 93.81 90 GLN A C 1
ATOM 723 O O . GLN A 1 90 ? -16.562 0.104 11.233 1.00 93.81 90 GLN A O 1
ATOM 728 N N . THR A 1 91 ? -16.689 0.780 13.360 1.00 94.12 91 THR A N 1
ATOM 729 C CA . THR A 1 91 ? -15.296 1.248 13.425 1.00 94.12 91 THR A CA 1
ATOM 730 C C . THR A 1 91 ? -14.323 0.074 13.396 1.00 94.12 91 THR A C 1
ATOM 732 O O . THR A 1 91 ? -13.334 0.127 12.661 1.00 94.12 91 THR A O 1
ATOM 735 N N . LYS A 1 92 ? -14.625 -1.010 14.125 1.00 95.06 92 LYS A N 1
ATOM 736 C CA . LYS A 1 92 ? -13.843 -2.257 14.088 1.00 95.06 92 LYS A CA 1
ATOM 737 C C . LYS A 1 92 ? -13.802 -2.832 12.673 1.00 95.06 92 LYS A C 1
ATOM 739 O O . LYS A 1 92 ? -12.716 -3.122 12.171 1.00 95.06 92 LYS A O 1
ATOM 744 N N . LEU A 1 93 ? -14.952 -2.895 11.998 1.00 95.88 93 LEU A N 1
ATOM 745 C CA . LEU A 1 93 ? -15.045 -3.326 10.604 1.00 95.88 93 LEU A CA 1
ATOM 746 C C . LEU A 1 93 ? -14.226 -2.434 9.672 1.00 95.88 93 LEU A C 1
ATOM 748 O O . LEU A 1 93 ? -13.462 -2.944 8.853 1.00 95.88 93 LEU A O 1
ATOM 752 N N . LYS A 1 94 ? -14.320 -1.108 9.812 1.00 95.81 94 LYS A N 1
ATOM 753 C CA . LYS A 1 94 ? -13.551 -0.167 8.988 1.00 95.81 94 LYS A CA 1
ATOM 754 C C . LYS A 1 94 ? -12.042 -0.339 9.178 1.00 95.81 94 LYS A C 1
ATOM 756 O O . LYS A 1 94 ? -11.306 -0.339 8.193 1.00 95.81 94 LYS A O 1
ATOM 761 N N . ILE A 1 95 ? -11.563 -0.494 10.415 1.00 95.69 95 ILE A N 1
ATOM 762 C CA . ILE A 1 95 ? -10.135 -0.706 10.705 1.00 95.69 95 ILE A CA 1
ATOM 763 C C . ILE A 1 95 ? -9.662 -2.046 10.131 1.00 95.69 95 ILE A C 1
ATOM 765 O O . ILE A 1 95 ? -8.643 -2.064 9.439 1.00 95.69 95 ILE A O 1
ATOM 769 N N . ALA A 1 96 ? -10.411 -3.132 10.348 1.00 96.56 96 ALA A N 1
ATOM 770 C CA . ALA A 1 96 ? -10.100 -4.451 9.795 1.00 96.56 96 ALA A CA 1
ATOM 771 C C . ALA A 1 96 ? -10.086 -4.440 8.256 1.00 96.56 96 ALA A C 1
ATOM 773 O O . ALA A 1 96 ? -9.156 -4.955 7.639 1.00 96.56 96 ALA A O 1
ATOM 774 N N . SER A 1 97 ? -11.046 -3.752 7.632 1.00 97.06 97 SER A N 1
ATOM 775 C CA . SER A 1 97 ? -11.119 -3.580 6.176 1.00 97.06 97 SER A CA 1
ATOM 776 C C . SER A 1 97 ? -9.911 -2.824 5.626 1.00 97.06 97 SER A C 1
ATOM 778 O O . SER A 1 97 ? -9.304 -3.259 4.649 1.00 97.06 97 SER A O 1
ATOM 780 N N . ILE A 1 98 ? -9.497 -1.724 6.270 1.00 96.94 98 ILE A N 1
ATOM 781 C CA . ILE A 1 98 ? -8.279 -0.994 5.881 1.00 96.94 98 ILE A CA 1
ATOM 782 C C . ILE A 1 98 ? -7.037 -1.876 6.076 1.00 96.94 98 ILE A C 1
ATOM 784 O O . ILE A 1 98 ? -6.152 -1.861 5.224 1.00 96.94 98 ILE A O 1
ATOM 788 N N . ALA A 1 99 ? -6.967 -2.650 7.164 1.00 97.25 99 ALA A N 1
ATOM 789 C CA . ALA A 1 99 ? -5.862 -3.568 7.436 1.00 97.25 99 ALA A CA 1
ATOM 790 C C . ALA A 1 99 ? -5.704 -4.611 6.333 1.00 97.25 99 ALA A C 1
ATOM 792 O O . ALA A 1 99 ? -4.609 -4.772 5.792 1.00 97.25 99 ALA A O 1
ATOM 793 N N . PHE A 1 100 ? -6.809 -5.255 5.966 1.00 97.81 100 PHE A N 1
ATOM 794 C CA . PHE A 1 100 ? -6.849 -6.226 4.887 1.00 97.81 100 PHE A CA 1
ATOM 795 C C . PHE A 1 100 ? -6.468 -5.583 3.549 1.00 97.81 100 PHE A C 1
ATOM 797 O O . PHE A 1 100 ? -5.591 -6.085 2.854 1.00 97.81 100 PHE A O 1
ATOM 804 N N . CYS A 1 101 ? -7.027 -4.415 3.220 1.00 97.50 101 CYS A N 1
ATOM 805 C CA . CYS A 1 101 ? -6.676 -3.700 1.993 1.00 97.50 101 CYS A CA 1
ATOM 806 C C . CYS A 1 101 ? -5.182 -3.347 1.934 1.00 97.50 101 CYS A C 1
ATOM 808 O O . CYS A 1 101 ? -4.543 -3.523 0.903 1.00 97.50 101 CYS A O 1
ATOM 810 N N . CYS A 1 102 ? -4.587 -2.868 3.027 1.00 97.12 102 CYS A N 1
ATOM 811 C CA . CYS A 1 102 ? -3.154 -2.581 3.055 1.00 97.12 102 CYS A CA 1
ATOM 812 C C . CYS A 1 102 ? -2.299 -3.839 2.872 1.00 97.12 102 CYS A C 1
ATOM 814 O O . CYS A 1 102 ? -1.274 -3.768 2.194 1.00 97.12 102 CYS A O 1
ATOM 816 N N . LEU A 1 103 ? -2.733 -4.971 3.432 1.00 97.56 103 LEU A N 1
ATOM 817 C CA . LEU A 1 103 ? -2.074 -6.260 3.255 1.00 97.56 103 LEU A CA 1
ATOM 818 C C . LEU A 1 103 ? -2.116 -6.709 1.788 1.00 97.56 103 LEU A C 1
ATOM 820 O O . LEU A 1 103 ? -1.067 -6.936 1.191 1.00 97.56 103 LEU A O 1
ATOM 824 N N . GLN A 1 104 ? -3.306 -6.731 1.181 1.00 98.06 104 GLN A N 1
ATOM 825 C CA . GLN A 1 104 ? -3.473 -7.119 -0.221 1.00 98.06 104 GLN A CA 1
ATOM 826 C C . GLN A 1 104 ? -2.736 -6.171 -1.173 1.00 98.06 104 GLN A C 1
ATOM 828 O O . GLN A 1 104 ? -2.099 -6.612 -2.125 1.00 98.06 104 GLN A O 1
ATOM 833 N N . LEU A 1 105 ? -2.747 -4.862 -0.896 1.00 97.31 105 LEU A N 1
ATOM 834 C CA . LEU A 1 105 ? -2.002 -3.885 -1.687 1.00 97.31 105 LEU A CA 1
ATOM 835 C C . LEU A 1 105 ? -0.488 -4.109 -1.594 1.00 97.31 105 LEU A C 1
ATOM 837 O O . LEU A 1 105 ? 0.197 -4.040 -2.613 1.00 97.31 105 LEU A O 1
ATOM 841 N N . ARG A 1 106 ? 0.048 -4.379 -0.397 1.00 97.31 106 ARG A N 1
ATOM 842 C CA . ARG A 1 106 ? 1.470 -4.701 -0.216 1.00 97.31 106 ARG A CA 1
ATOM 843 C C . ARG A 1 106 ? 1.852 -5.929 -1.033 1.00 97.31 106 ARG A C 1
ATOM 845 O O . ARG A 1 106 ? 2.864 -5.900 -1.734 1.00 97.31 106 ARG A O 1
ATOM 852 N N . ASP A 1 107 ? 1.051 -6.979 -0.930 1.00 97.12 107 ASP A N 1
ATOM 853 C CA . ASP A 1 107 ? 1.325 -8.253 -1.579 1.00 97.12 107 ASP A CA 1
ATOM 854 C C . ASP A 1 107 ? 1.234 -8.101 -3.103 1.00 97.12 107 ASP A C 1
ATOM 856 O O . ASP A 1 107 ? 2.187 -8.450 -3.802 1.00 97.12 107 ASP A O 1
ATOM 860 N N . ALA A 1 108 ? 0.191 -7.440 -3.614 1.00 97.12 108 ALA A N 1
ATOM 861 C CA . ALA A 1 108 ? 0.058 -7.094 -5.028 1.00 97.12 108 ALA A CA 1
ATOM 862 C C . ALA A 1 108 ? 1.270 -6.302 -5.548 1.00 97.12 108 ALA A C 1
ATOM 864 O O . ALA A 1 108 ? 1.903 -6.725 -6.518 1.00 97.12 108 ALA A O 1
ATOM 865 N N . ILE A 1 109 ? 1.650 -5.203 -4.872 1.00 95.25 109 ILE A N 1
ATOM 866 C CA . ILE A 1 109 ? 2.823 -4.385 -5.239 1.00 95.25 109 ILE A CA 1
ATOM 867 C C . ILE A 1 109 ? 4.090 -5.236 -5.268 1.00 95.25 109 ILE A C 1
ATOM 869 O O . ILE A 1 109 ? 4.938 -5.046 -6.144 1.00 95.25 109 ILE A O 1
ATOM 873 N N . SER A 1 110 ? 4.232 -6.171 -4.327 1.00 95.19 110 SER A N 1
ATOM 874 C CA . SER A 1 110 ? 5.402 -7.039 -4.252 1.00 95.19 110 SER A CA 1
ATOM 875 C C . SER A 1 110 ? 5.572 -7.916 -5.491 1.00 95.19 110 SER A C 1
ATOM 877 O O . SER A 1 110 ? 6.715 -8.207 -5.835 1.00 95.19 110 SER A O 1
ATOM 879 N N . TYR A 1 111 ? 4.478 -8.296 -6.160 1.00 95.56 111 TYR A N 1
ATOM 880 C CA . TYR A 1 111 ? 4.489 -9.115 -7.370 1.00 95.56 111 TYR A CA 1
ATOM 881 C C . TYR A 1 111 ? 4.592 -8.263 -8.632 1.00 95.56 111 TYR A C 1
ATOM 883 O O . TYR A 1 111 ? 5.521 -8.445 -9.414 1.00 95.56 111 TYR A O 1
ATOM 891 N N . PHE A 1 112 ? 3.702 -7.282 -8.822 1.00 93.62 112 PHE A N 1
ATOM 892 C CA . PHE A 1 112 ? 3.683 -6.514 -10.073 1.00 93.62 112 PHE A CA 1
ATOM 893 C C . PHE A 1 112 ? 4.881 -5.566 -10.233 1.00 93.62 112 PHE A C 1
ATOM 895 O O . PHE A 1 112 ? 5.093 -5.011 -11.307 1.00 93.62 112 PHE A O 1
ATOM 902 N N . SER A 1 113 ? 5.686 -5.374 -9.183 1.00 92.06 113 SER A N 1
ATOM 903 C CA . SER A 1 113 ? 6.958 -4.647 -9.280 1.00 92.06 113 SER A CA 1
ATOM 904 C C . SER A 1 113 ? 8.128 -5.513 -9.769 1.00 92.06 113 SER A C 1
ATOM 906 O O . SER A 1 113 ? 9.233 -4.987 -9.908 1.00 92.06 113 SER A O 1
ATOM 908 N N . ARG A 1 114 ? 7.938 -6.823 -9.984 1.00 91.19 114 ARG A N 1
ATOM 909 C CA . ARG A 1 114 ? 9.010 -7.749 -10.381 1.00 91.19 114 ARG A CA 1
ATOM 910 C C . ARG A 1 114 ? 9.156 -7.831 -11.897 1.00 91.19 114 ARG A C 1
ATOM 912 O O . ARG A 1 114 ? 8.173 -7.725 -12.628 1.00 91.19 114 ARG A O 1
ATOM 919 N N . VAL A 1 115 ? 10.398 -8.014 -12.342 1.00 91.12 115 VAL A N 1
ATOM 920 C CA . VAL A 1 115 ? 10.733 -8.331 -13.741 1.00 91.12 115 VAL A CA 1
ATOM 921 C C . VAL A 1 115 ? 10.570 -9.826 -13.981 1.00 91.12 115 VAL A C 1
ATOM 923 O O . VAL A 1 115 ? 9.929 -10.210 -14.948 1.00 91.12 115 VAL A O 1
ATOM 926 N N . ASP A 1 116 ? 11.070 -10.649 -13.065 1.00 91.88 116 ASP A N 1
ATOM 927 C CA . ASP A 1 116 ? 10.906 -12.098 -13.115 1.00 91.88 116 ASP A CA 1
ATOM 928 C C . ASP A 1 116 ? 9.732 -12.511 -12.225 1.00 91.88 116 ASP A C 1
ATOM 930 O O . ASP A 1 116 ? 9.629 -12.087 -11.068 1.00 91.88 116 ASP A O 1
ATOM 934 N N . ILE A 1 117 ? 8.831 -13.319 -12.774 1.00 94.19 117 ILE A N 1
ATOM 935 C CA . ILE A 1 117 ? 7.676 -13.867 -12.065 1.00 94.19 117 ILE A CA 1
ATOM 936 C C . ILE A 1 117 ? 7.380 -15.259 -12.617 1.00 94.19 117 ILE A C 1
ATOM 938 O O . ILE A 1 117 ? 7.596 -15.503 -13.801 1.00 94.19 117 ILE A O 1
ATOM 942 N N . ASN A 1 118 ? 6.897 -16.174 -11.780 1.00 95.81 118 ASN A N 1
ATOM 943 C CA . ASN A 1 118 ? 6.407 -17.479 -12.234 1.00 95.81 118 ASN A CA 1
ATOM 944 C C . ASN A 1 118 ? 4.868 -17.553 -12.237 1.00 95.81 118 ASN A C 1
ATOM 946 O O . ASN A 1 118 ? 4.185 -16.660 -11.735 1.00 95.81 118 ASN A O 1
ATOM 950 N N . LEU A 1 119 ? 4.311 -18.643 -12.777 1.00 96.50 119 LEU A N 1
ATOM 951 C CA . LEU A 1 119 ? 2.860 -18.821 -12.900 1.00 96.50 119 LEU A CA 1
ATOM 952 C C . LEU A 1 119 ? 2.128 -18.790 -11.544 1.00 96.50 119 LEU A C 1
ATOM 954 O O . LEU A 1 119 ? 1.058 -18.196 -11.434 1.00 96.50 119 LEU A O 1
ATOM 958 N N . ALA A 1 120 ? 2.702 -19.388 -10.496 1.00 97.44 120 ALA A N 1
ATOM 959 C CA . ALA A 1 120 ? 2.087 -19.377 -9.171 1.00 97.44 120 ALA A CA 1
ATOM 960 C C . ALA A 1 120 ? 2.041 -17.955 -8.592 1.00 97.44 120 ALA A C 1
ATOM 962 O O . ALA A 1 120 ? 1.022 -17.533 -8.051 1.00 97.44 120 ALA A O 1
ATOM 963 N N . GLU A 1 121 ? 3.120 -17.190 -8.747 1.00 96.69 121 GLU A N 1
ATOM 964 C CA . GLU A 1 121 ? 3.198 -15.793 -8.314 1.00 96.69 121 GLU A CA 1
ATOM 965 C C . GLU A 1 121 ? 2.270 -14.874 -9.119 1.00 96.69 121 GLU A C 1
ATOM 967 O O . GLU A 1 121 ? 1.671 -13.961 -8.546 1.00 96.69 121 GLU A O 1
ATOM 972 N N . LEU A 1 122 ? 2.102 -15.127 -10.422 1.00 97.00 122 LEU A N 1
ATOM 973 C CA . LEU A 1 122 ? 1.133 -14.428 -11.268 1.00 97.00 122 LEU A CA 1
ATOM 974 C C . LEU A 1 122 ? -0.294 -14.610 -10.734 1.00 97.00 122 LEU A C 1
ATOM 976 O O . LEU A 1 122 ? -1.021 -13.630 -10.555 1.00 97.00 122 LEU A O 1
ATOM 980 N N . GLU A 1 123 ? -0.679 -15.844 -10.412 1.00 97.81 123 GLU A N 1
ATOM 981 C CA . GLU A 1 123 ? -2.000 -16.134 -9.852 1.00 97.81 123 GLU A CA 1
ATOM 982 C C . GLU A 1 123 ? -2.192 -15.513 -8.460 1.00 97.81 123 GLU A C 1
ATOM 984 O O . GLU A 1 123 ? -3.269 -14.992 -8.157 1.00 97.81 123 GLU A O 1
ATOM 989 N N . GLN A 1 124 ? -1.146 -15.469 -7.628 1.00 97.88 124 GLN A N 1
ATOM 990 C CA . GLN A 1 124 ? -1.207 -14.747 -6.351 1.00 97.88 124 GLN A CA 1
ATOM 991 C C . GLN A 1 124 ? -1.344 -13.233 -6.541 1.00 97.88 124 GLN A C 1
ATOM 993 O O . GLN A 1 124 ? -2.099 -12.589 -5.812 1.00 97.88 124 GLN A O 1
ATOM 998 N N . CYS A 1 125 ? -0.678 -12.656 -7.544 1.00 97.62 125 CYS A N 1
ATOM 999 C CA . CYS A 1 125 ? -0.837 -11.248 -7.892 1.00 97.62 125 CYS A CA 1
ATOM 1000 C C . CYS A 1 125 ? -2.283 -10.936 -8.297 1.00 97.62 125 CYS A C 1
ATOM 1002 O O . CYS A 1 125 ? -2.878 -9.995 -7.767 1.00 97.62 125 CYS A O 1
ATOM 1004 N N . LYS A 1 126 ? -2.872 -11.759 -9.176 1.00 98.12 126 LYS A N 1
ATOM 1005 C CA . LYS A 1 126 ? -4.267 -11.621 -9.627 1.00 98.12 126 LYS A CA 1
ATOM 1006 C C . LYS A 1 126 ? -5.244 -11.675 -8.453 1.00 98.12 126 LYS A C 1
ATOM 1008 O O . LYS A 1 126 ? -6.096 -10.795 -8.335 1.00 98.12 126 LYS A O 1
ATOM 1013 N N . LYS A 1 127 ? -5.068 -12.640 -7.544 1.00 98.31 127 LYS A N 1
ATOM 1014 C CA . LYS A 1 127 ? -5.876 -12.762 -6.320 1.00 98.31 127 LYS A CA 1
ATOM 1015 C C . LYS A 1 127 ? -5.742 -11.541 -5.414 1.00 98.31 127 LYS A C 1
ATOM 1017 O O . LYS A 1 127 ? -6.755 -10.946 -5.065 1.00 98.31 127 LYS A O 1
ATOM 1022 N N . ALA A 1 128 ? -4.519 -11.116 -5.092 1.00 98.38 128 ALA A N 1
ATOM 1023 C CA . ALA A 1 128 ? -4.291 -9.964 -4.219 1.00 98.38 128 ALA A CA 1
ATOM 1024 C C . ALA A 1 128 ? -4.913 -8.672 -4.785 1.00 98.38 128 ALA A C 1
ATOM 1026 O O . ALA A 1 128 ? -5.565 -7.919 -4.060 1.00 98.38 128 ALA A O 1
ATOM 1027 N N . CYS A 1 129 ? -4.779 -8.439 -6.095 1.00 98.44 129 CYS A N 1
ATOM 1028 C CA . CYS A 1 129 ? -5.416 -7.314 -6.783 1.00 98.44 129 CYS A CA 1
ATOM 1029 C C . CYS A 1 129 ? -6.950 -7.370 -6.695 1.00 98.44 129 CYS A C 1
ATOM 1031 O O . CYS A 1 129 ? -7.587 -6.365 -6.362 1.00 98.44 129 CYS A O 1
ATOM 1033 N N . LEU A 1 130 ? -7.544 -8.538 -6.950 1.00 98.25 130 LEU A N 1
ATOM 1034 C CA . LEU A 1 130 ? -8.993 -8.721 -6.905 1.00 98.25 130 LEU A CA 1
ATOM 1035 C C . LEU A 1 130 ? -9.545 -8.569 -5.481 1.00 98.25 130 LEU A C 1
ATOM 1037 O O . LEU A 1 130 ? -10.515 -7.844 -5.270 1.00 98.25 130 LEU A O 1
ATOM 1041 N N . TYR A 1 131 ? -8.904 -9.188 -4.489 1.00 98.44 131 TYR A N 1
ATOM 1042 C CA . TYR A 1 131 ? -9.323 -9.104 -3.088 1.00 98.44 131 TYR A CA 1
ATOM 1043 C C . TYR A 1 131 ? -9.223 -7.676 -2.553 1.00 98.44 131 TYR A C 1
ATOM 1045 O O . TYR A 1 131 ? -10.115 -7.219 -1.837 1.00 98.44 131 TYR A O 1
ATOM 1053 N N . LEU A 1 132 ? -8.181 -6.936 -2.950 1.00 98.06 132 LEU A N 1
ATOM 1054 C CA . LEU A 1 132 ? -8.073 -5.510 -2.658 1.00 98.06 132 LEU A CA 1
ATOM 1055 C C . LEU A 1 132 ? -9.270 -4.730 -3.221 1.00 98.06 132 LEU A C 1
ATOM 1057 O O . LEU A 1 132 ? -9.843 -3.895 -2.513 1.00 98.06 132 LEU A O 1
ATOM 1061 N N . PHE A 1 133 ? -9.634 -4.972 -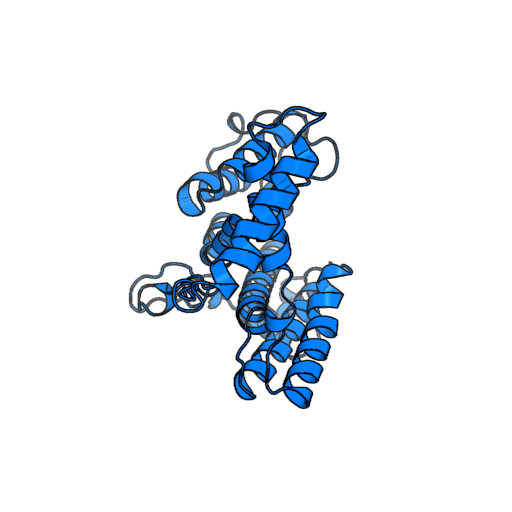4.483 1.00 98.06 133 PHE A N 1
ATOM 1062 C CA . PHE A 1 133 ? -10.761 -4.299 -5.123 1.00 98.06 133 PHE A CA 1
ATOM 1063 C C . PHE A 1 133 ? -12.082 -4.634 -4.422 1.00 98.06 133 PHE A C 1
ATOM 1065 O O . PHE A 1 133 ? -12.803 -3.718 -4.024 1.00 98.06 133 PHE A O 1
ATOM 1072 N N . ASN A 1 134 ? -12.359 -5.922 -4.205 1.00 97.88 134 ASN A N 1
ATOM 1073 C CA . ASN A 1 134 ? -13.591 -6.400 -3.577 1.00 97.88 134 ASN A CA 1
ATOM 1074 C C . ASN A 1 134 ? -13.769 -5.825 -2.169 1.00 97.88 134 ASN A C 1
ATOM 1076 O O . ASN A 1 134 ? -14.820 -5.262 -1.865 1.00 97.88 134 ASN A O 1
ATOM 1080 N N . ALA A 1 135 ? -12.731 -5.879 -1.327 1.00 97.56 135 ALA A N 1
ATOM 1081 C CA . ALA A 1 135 ? -12.791 -5.332 0.027 1.00 97.56 135 ALA A CA 1
ATOM 1082 C C . ALA A 1 135 ? -13.087 -3.822 0.029 1.00 97.56 135 ALA A C 1
ATOM 1084 O O . ALA A 1 135 ? -13.926 -3.343 0.792 1.00 97.56 135 ALA A O 1
ATOM 1085 N N . ASN A 1 136 ? -12.447 -3.053 -0.855 1.00 96.75 136 ASN A N 1
ATOM 1086 C CA . ASN A 1 136 ? -12.704 -1.616 -0.953 1.00 96.75 136 ASN A CA 1
ATOM 1087 C C . ASN A 1 136 ? -14.108 -1.299 -1.484 1.00 96.75 136 ASN A C 1
ATOM 1089 O O . ASN A 1 136 ? -14.754 -0.381 -0.975 1.00 96.75 136 ASN A O 1
ATOM 1093 N N . ALA A 1 137 ? -14.573 -2.031 -2.499 1.00 96.44 137 ALA A N 1
ATOM 1094 C CA . ALA A 1 137 ? -15.880 -1.819 -3.107 1.00 96.44 137 ALA A CA 1
ATOM 1095 C C . ALA A 1 137 ? -17.018 -2.154 -2.134 1.00 96.44 137 ALA A C 1
ATOM 1097 O O . ALA A 1 137 ? -17.941 -1.357 -1.969 1.00 96.44 137 ALA A O 1
ATOM 1098 N N . LEU A 1 138 ? -16.921 -3.298 -1.453 1.00 96.31 138 LEU A N 1
ATOM 1099 C CA . LEU A 1 138 ? -17.982 -3.827 -0.596 1.00 96.31 138 LEU A CA 1
ATOM 1100 C C . LEU A 1 138 ? -17.987 -3.198 0.802 1.00 96.31 138 LEU A C 1
ATOM 1102 O O . LEU A 1 138 ? -19.052 -2.872 1.323 1.00 96.31 138 LEU A O 1
ATOM 1106 N N . LEU A 1 139 ? -16.810 -3.010 1.411 1.00 96.06 139 LEU A N 1
ATOM 1107 C CA . LEU A 1 139 ? -16.702 -2.695 2.842 1.00 96.06 139 LEU A CA 1
ATOM 1108 C C . LEU A 1 139 ? -16.328 -1.237 3.115 1.00 96.06 139 LEU A C 1
ATOM 1110 O O . LEU A 1 139 ? -16.758 -0.661 4.112 1.00 96.06 139 LEU A O 1
ATOM 1114 N N . LEU A 1 140 ? -15.539 -0.618 2.232 1.00 93.88 140 LEU A N 1
ATOM 1115 C CA . LEU A 1 140 ? -15.126 0.785 2.376 1.00 93.88 140 LEU A CA 1
ATOM 1116 C C . LEU A 1 140 ? -15.916 1.742 1.479 1.00 93.88 140 LEU A C 1
ATOM 1118 O O . LEU A 1 140 ? -15.831 2.953 1.684 1.00 93.88 140 LEU A O 1
ATOM 1122 N N . LYS A 1 141 ? -16.669 1.214 0.502 1.00 90.00 141 LYS A N 1
ATOM 1123 C CA . LYS A 1 141 ? -17.440 1.972 -0.499 1.00 90.00 141 LYS A CA 1
ATOM 1124 C C . LYS A 1 141 ? -16.612 3.090 -1.148 1.00 90.00 141 LYS A C 1
ATOM 1126 O O . LYS A 1 141 ? -17.104 4.187 -1.398 1.00 90.00 141 LYS A O 1
ATOM 1131 N N . SER A 1 142 ? -15.328 2.818 -1.391 1.00 86.12 142 SER A N 1
ATOM 1132 C CA . SER A 1 142 ? -14.348 3.803 -1.858 1.00 86.12 142 SER A CA 1
ATOM 1133 C C . SER A 1 142 ? -13.618 3.279 -3.092 1.00 86.12 142 SER A C 1
ATOM 1135 O O . SER A 1 142 ? -12.467 2.849 -3.034 1.00 86.12 142 SER A O 1
ATOM 1137 N N . VAL A 1 143 ? -14.317 3.275 -4.230 1.00 92.06 143 VAL A N 1
ATOM 1138 C CA . VAL A 1 143 ? -13.731 2.878 -5.516 1.00 92.06 143 VAL A CA 1
ATOM 1139 C C . VAL A 1 143 ? -13.236 4.112 -6.255 1.00 92.06 143 VAL A C 1
ATOM 1141 O O . VAL A 1 143 ? -13.994 5.030 -6.550 1.00 92.06 143 VAL A O 1
ATOM 1144 N N . THR A 1 144 ? -11.941 4.123 -6.563 1.00 93.75 144 THR A N 1
ATOM 1145 C CA . THR A 1 144 ? -11.287 5.175 -7.349 1.00 93.75 144 THR A CA 1
ATOM 1146 C C . THR A 1 144 ? -10.737 4.593 -8.653 1.00 93.75 144 THR A C 1
ATOM 1148 O O . THR A 1 144 ? -10.485 3.385 -8.713 1.00 93.75 144 THR A O 1
ATOM 1151 N N . PRO A 1 145 ? -10.464 5.417 -9.684 1.00 96.50 145 PRO A N 1
ATOM 1152 C CA . PRO A 1 145 ? -9.792 4.950 -10.900 1.00 96.50 145 PRO A CA 1
ATOM 1153 C C . PRO A 1 145 ? -8.454 4.250 -10.619 1.00 96.50 145 PRO A C 1
ATOM 1155 O O . PRO A 1 145 ? -8.114 3.269 -11.279 1.00 96.50 145 PRO A O 1
ATOM 1158 N N . THR A 1 146 ? -7.724 4.696 -9.591 1.00 93.88 146 THR A N 1
ATOM 1159 C CA . THR A 1 146 ? -6.485 4.052 -9.133 1.00 93.88 146 THR A CA 1
ATOM 1160 C C . THR A 1 146 ? -6.754 2.647 -8.614 1.00 93.88 146 THR A C 1
ATOM 1162 O O . THR A 1 146 ? -6.068 1.706 -8.999 1.00 93.88 146 THR A O 1
ATOM 1165 N N . LEU A 1 147 ? -7.766 2.485 -7.762 1.00 95.69 147 LEU A N 1
ATOM 1166 C CA . LEU A 1 147 ? -8.121 1.178 -7.226 1.00 95.69 147 LEU A CA 1
ATOM 1167 C C . LEU A 1 147 ? -8.614 0.232 -8.327 1.00 95.69 147 LEU A C 1
ATOM 1169 O O . LEU A 1 147 ? -8.219 -0.928 -8.343 1.00 95.69 147 LEU A O 1
ATOM 1173 N N . TRP A 1 148 ? -9.430 0.723 -9.262 1.00 96.88 148 TRP A N 1
ATOM 1174 C CA . TRP A 1 148 ? -9.868 -0.065 -10.415 1.00 96.88 148 TRP A CA 1
ATOM 1175 C C . TRP A 1 148 ? -8.677 -0.510 -11.275 1.00 96.88 148 TRP A C 1
ATOM 1177 O O . TRP A 1 148 ? -8.584 -1.674 -11.657 1.00 96.88 148 TRP A O 1
ATOM 1187 N N . THR A 1 149 ? -7.715 0.390 -11.503 1.00 96.75 149 THR A N 1
ATOM 1188 C CA . THR A 1 149 ? -6.465 0.073 -12.208 1.00 96.75 149 THR A CA 1
ATOM 1189 C C . THR A 1 149 ? -5.703 -1.047 -11.504 1.00 96.75 149 THR A C 1
ATOM 1191 O O . THR A 1 149 ? -5.281 -1.995 -12.161 1.00 96.75 149 THR A O 1
ATOM 1194 N N . VAL A 1 150 ? -5.553 -0.979 -10.176 1.00 96.88 150 VAL A N 1
ATOM 1195 C CA . VAL A 1 150 ? -4.887 -2.047 -9.415 1.00 96.88 150 VAL A CA 1
ATOM 1196 C C . VAL A 1 150 ? -5.683 -3.351 -9.478 1.00 96.88 150 VAL A C 1
ATOM 1198 O O . VAL A 1 150 ? -5.090 -4.398 -9.698 1.00 96.88 150 VAL A O 1
ATOM 1201 N N . GLY A 1 151 ? -7.007 -3.288 -9.338 1.00 97.00 151 GLY A N 1
ATOM 1202 C CA . GLY A 1 151 ? -7.882 -4.458 -9.301 1.00 97.00 151 GLY A CA 1
ATOM 1203 C C . GLY A 1 151 ? -8.014 -5.209 -10.625 1.00 97.00 151 GLY A C 1
ATOM 1204 O O . GLY A 1 151 ? -8.092 -6.432 -10.607 1.00 97.00 151 GLY A O 1
ATOM 1205 N N . TYR A 1 152 ? -8.017 -4.503 -11.760 1.00 96.44 152 TYR A N 1
ATOM 1206 C CA . TYR A 1 152 ? -8.331 -5.092 -13.070 1.00 96.44 152 TYR A CA 1
ATOM 1207 C C . TYR A 1 152 ? -7.258 -4.862 -14.133 1.00 96.44 152 TYR A C 1
ATOM 1209 O O . TYR A 1 152 ? -6.884 -5.795 -14.842 1.00 96.44 152 TYR A O 1
ATOM 1217 N N . ALA A 1 153 ? -6.737 -3.640 -14.260 1.00 97.00 153 ALA A N 1
ATOM 1218 C CA . ALA A 1 153 ? -5.795 -3.331 -15.334 1.00 97.00 153 ALA A CA 1
ATOM 1219 C C . ALA A 1 153 ? -4.423 -3.974 -15.089 1.00 97.00 153 ALA A C 1
ATOM 1221 O O . ALA A 1 153 ? -3.899 -4.655 -15.967 1.00 97.00 153 ALA A O 1
ATOM 1222 N N . ILE A 1 154 ? -3.851 -3.806 -13.892 1.00 96.12 154 ILE A N 1
ATOM 1223 C CA . ILE A 1 154 ? -2.564 -4.414 -13.522 1.00 96.12 154 ILE A CA 1
ATOM 1224 C C . ILE A 1 154 ? -2.567 -5.936 -13.730 1.00 96.12 154 ILE A C 1
ATOM 1226 O O . ILE A 1 154 ? -1.692 -6.395 -14.467 1.00 96.12 154 ILE A O 1
ATOM 1230 N N . PRO A 1 155 ? -3.508 -6.721 -13.158 1.00 97.06 155 PRO A N 1
ATOM 1231 C CA . PRO A 1 155 ? -3.512 -8.174 -13.333 1.00 97.06 155 PRO A CA 1
ATOM 1232 C C . PRO A 1 155 ? -3.655 -8.596 -14.799 1.00 97.06 155 PRO A C 1
ATOM 1234 O O . PRO A 1 155 ? -3.023 -9.560 -15.221 1.00 97.06 155 PRO A O 1
ATOM 1237 N N . ARG A 1 156 ? -4.408 -7.841 -15.608 1.00 97.00 156 ARG A N 1
ATOM 1238 C CA . ARG A 1 156 ? -4.503 -8.110 -17.046 1.00 97.00 156 ARG A CA 1
ATOM 1239 C C . ARG A 1 156 ? -3.193 -7.826 -17.783 1.00 97.00 156 ARG A C 1
ATOM 1241 O O . ARG A 1 156 ? -2.791 -8.595 -18.650 1.00 97.00 156 ARG A O 1
ATOM 1248 N N . HIS A 1 157 ? -2.522 -6.724 -17.463 1.00 95.88 157 HIS A N 1
ATOM 1249 C CA . HIS A 1 157 ? -1.279 -6.347 -18.136 1.00 95.88 157 HIS A CA 1
ATOM 1250 C C . HIS A 1 157 ? -0.092 -7.227 -17.744 1.00 95.88 157 HIS A C 1
ATOM 1252 O O . HIS A 1 157 ? 0.749 -7.499 -18.599 1.00 95.88 157 HIS A O 1
ATOM 1258 N N . ILE A 1 158 ? -0.014 -7.686 -16.492 1.00 95.94 158 ILE A N 1
ATOM 1259 C CA . ILE A 1 158 ? 1.022 -8.642 -16.085 1.00 95.94 158 ILE A CA 1
ATOM 1260 C C . ILE A 1 158 ? 0.823 -10.002 -16.768 1.00 95.94 158 ILE A C 1
ATOM 1262 O O . ILE A 1 158 ? 1.804 -10.578 -17.216 1.00 95.94 158 ILE A O 1
ATOM 1266 N N . GLU A 1 159 ? -0.422 -10.459 -16.939 1.00 96.69 159 GLU A N 1
ATOM 1267 C CA . GLU A 1 159 ? -0.750 -11.685 -17.683 1.00 96.69 159 GLU A CA 1
ATOM 1268 C C . GLU A 1 159 ? -0.320 -11.580 -19.155 1.00 96.69 159 GLU A C 1
ATOM 1270 O O . GLU A 1 159 ? 0.415 -12.430 -19.638 1.00 96.69 159 GLU A O 1
ATOM 1275 N N . ILE A 1 160 ? -0.646 -10.475 -19.839 1.00 96.50 160 ILE A N 1
ATOM 1276 C CA . ILE A 1 160 ? -0.221 -10.246 -21.235 1.00 96.50 160 ILE A CA 1
ATOM 1277 C C . ILE A 1 160 ? 1.310 -10.290 -21.388 1.00 96.50 160 ILE A C 1
ATOM 1279 O O . ILE A 1 160 ? 1.820 -10.810 -22.382 1.00 96.50 160 ILE A O 1
ATOM 1283 N N . LEU A 1 161 ? 2.052 -9.702 -20.444 1.00 95.62 161 LEU A N 1
ATOM 1284 C CA . LEU A 1 161 ? 3.518 -9.700 -20.488 1.00 95.62 161 LEU A CA 1
ATOM 1285 C C . LEU A 1 161 ? 4.103 -11.074 -20.177 1.00 95.62 161 LEU A C 1
ATOM 1287 O O . LEU A 1 161 ? 5.070 -11.477 -20.825 1.00 95.62 161 LEU A O 1
ATOM 1291 N N . PHE A 1 162 ? 3.502 -11.792 -19.232 1.00 96.62 162 PHE A N 1
ATOM 1292 C CA . PHE A 1 162 ? 3.918 -13.138 -18.884 1.00 96.62 162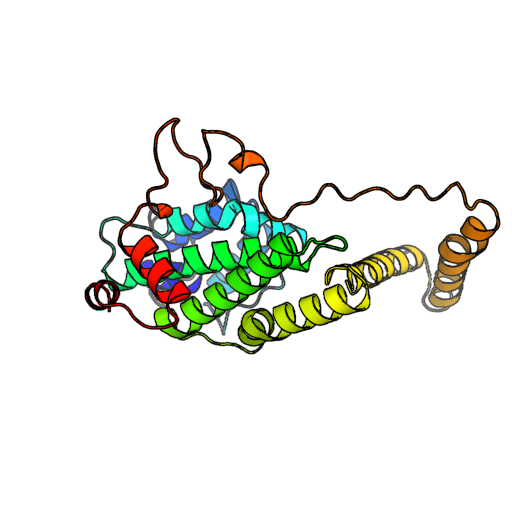 PHE A CA 1
ATOM 1293 C C . PHE A 1 162 ? 3.688 -14.100 -20.054 1.00 96.62 162 PHE A C 1
ATOM 1295 O O . PHE A 1 162 ? 4.623 -14.779 -20.466 1.00 96.62 162 PHE A O 1
ATOM 1302 N N . ASP A 1 163 ? 2.507 -14.075 -20.672 1.00 96.88 163 ASP A N 1
ATOM 1303 C CA . ASP A 1 163 ? 2.170 -14.944 -21.804 1.00 96.88 163 ASP A CA 1
ATOM 1304 C C . ASP A 1 163 ? 3.051 -14.673 -23.030 1.00 96.88 163 ASP A C 1
ATOM 1306 O O . ASP A 1 163 ? 3.430 -15.594 -23.753 1.00 96.88 163 ASP A O 1
ATOM 1310 N N . ARG A 1 164 ? 3.383 -13.400 -23.288 1.00 96.44 164 ARG A N 1
ATOM 1311 C CA . ARG A 1 164 ? 4.156 -13.015 -24.477 1.00 96.44 164 ARG A CA 1
ATOM 1312 C C . ARG A 1 164 ? 5.670 -13.137 -24.289 1.00 96.44 164 ARG A C 1
ATOM 1314 O O . ARG A 1 164 ? 6.364 -13.420 -25.262 1.00 96.44 164 ARG A O 1
ATOM 1321 N N . TYR A 1 165 ? 6.185 -12.871 -23.090 1.00 94.88 165 TYR A N 1
ATOM 1322 C CA . TYR A 1 165 ? 7.627 -12.716 -22.856 1.00 94.88 165 TYR A CA 1
ATOM 1323 C C . TYR A 1 165 ? 8.168 -13.516 -21.666 1.00 94.88 165 TYR A C 1
ATOM 1325 O O . TYR A 1 165 ? 9.376 -13.503 -21.444 1.00 94.88 165 TYR A O 1
ATOM 1333 N N . GLY A 1 166 ? 7.317 -14.177 -20.878 1.00 94.12 166 GLY A N 1
ATOM 1334 C CA . GLY A 1 166 ? 7.720 -14.833 -19.631 1.00 94.12 166 GLY A CA 1
ATOM 1335 C C . GLY A 1 166 ? 8.170 -13.854 -18.541 1.00 94.12 166 GLY A C 1
ATOM 1336 O O . GLY A 1 166 ? 8.903 -14.244 -17.638 1.00 94.12 166 GLY A O 1
ATOM 1337 N N . MET A 1 167 ? 7.773 -12.578 -18.633 1.00 93.50 167 MET A N 1
ATOM 1338 C CA . MET A 1 167 ? 8.228 -11.502 -17.745 1.00 93.50 167 MET A CA 1
ATOM 1339 C C . MET A 1 167 ? 7.063 -10.818 -17.025 1.00 93.50 167 MET A C 1
ATOM 1341 O O . MET A 1 167 ? 5.955 -10.703 -17.544 1.00 93.50 167 MET A O 1
ATOM 1345 N N . GLY A 1 168 ? 7.338 -10.312 -15.828 1.00 93.56 168 GLY A N 1
ATOM 1346 C CA . GLY A 1 168 ? 6.436 -9.497 -15.027 1.00 93.56 168 GLY A CA 1
ATOM 1347 C C . GLY A 1 168 ? 6.416 -8.020 -15.433 1.00 93.56 168 GLY A C 1
ATOM 1348 O O . GLY A 1 168 ? 7.221 -7.527 -16.225 1.00 93.56 168 GLY A O 1
ATOM 1349 N N . LEU A 1 169 ? 5.485 -7.273 -14.835 1.00 92.94 169 LEU A N 1
ATOM 1350 C CA . LEU A 1 169 ? 5.222 -5.869 -15.173 1.00 92.94 169 LEU A CA 1
ATOM 1351 C C . LEU A 1 169 ? 6.380 -4.916 -14.820 1.00 92.94 169 LEU A C 1
ATOM 1353 O O . LEU A 1 169 ? 6.463 -3.818 -15.374 1.00 92.94 169 LEU A O 1
ATOM 1357 N N . GLY A 1 170 ? 7.315 -5.337 -13.963 1.00 88.75 170 GLY A N 1
ATOM 1358 C CA . GLY A 1 170 ? 8.493 -4.556 -13.587 1.00 88.75 170 GLY A CA 1
ATOM 1359 C C . GLY A 1 170 ? 9.380 -4.161 -14.772 1.00 88.75 170 GLY A C 1
ATOM 1360 O O . GLY A 1 170 ? 10.064 -3.140 -14.688 1.00 88.75 170 GLY A O 1
ATOM 1361 N N . ILE A 1 171 ? 9.321 -4.891 -15.894 1.00 87.25 171 ILE A N 1
ATOM 1362 C CA . ILE A 1 171 ? 10.057 -4.544 -17.122 1.00 87.25 171 ILE A CA 1
ATOM 1363 C C . ILE A 1 171 ? 9.611 -3.194 -17.712 1.00 87.25 171 ILE A C 1
ATOM 1365 O O . ILE A 1 171 ? 10.422 -2.463 -18.274 1.00 87.25 171 ILE A 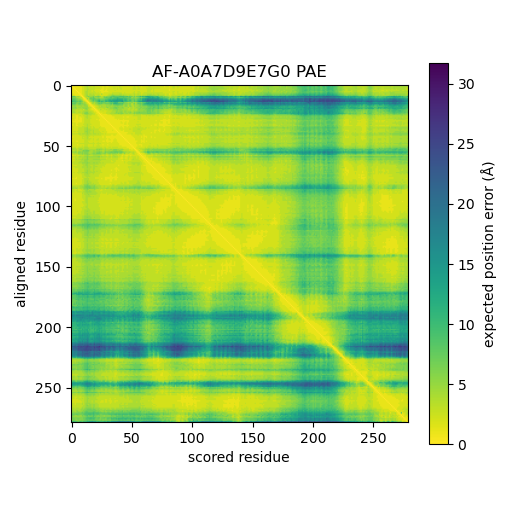O 1
ATOM 1369 N N . ASN A 1 172 ? 8.347 -2.811 -17.498 1.00 87.38 172 ASN A N 1
ATOM 1370 C CA . ASN A 1 172 ? 7.766 -1.542 -17.951 1.00 87.38 172 ASN A CA 1
ATOM 1371 C C . ASN A 1 172 ? 7.889 -0.420 -16.905 1.00 87.38 172 ASN A C 1
ATOM 1373 O O . ASN A 1 172 ? 7.209 0.607 -16.986 1.00 87.38 172 ASN A O 1
ATOM 1377 N N . SER A 1 173 ? 8.735 -0.603 -15.890 1.00 83.94 173 SER A N 1
ATOM 1378 C CA . SER A 1 173 ? 8.930 0.385 -14.835 1.00 83.94 173 SER A CA 1
ATOM 1379 C C . SER A 1 173 ? 9.524 1.691 -15.370 1.00 83.94 173 SER A C 1
ATOM 1381 O O . SER A 1 173 ? 10.549 1.725 -16.049 1.00 83.94 173 SER A O 1
ATOM 1383 N N . MET A 1 174 ? 8.932 2.811 -14.959 1.00 85.38 174 MET A N 1
ATOM 1384 C CA . MET A 1 174 ? 9.427 4.160 -15.260 1.00 85.38 174 MET A CA 1
ATOM 1385 C C . MET A 1 174 ? 10.553 4.618 -14.313 1.00 85.38 174 MET A C 1
ATOM 1387 O O . MET A 1 174 ? 11.041 5.742 -14.427 1.00 85.38 174 MET A O 1
ATOM 1391 N N . GLN A 1 175 ? 11.006 3.771 -13.379 1.00 81.75 175 GLN A N 1
ATOM 1392 C CA . GLN A 1 175 ? 12.026 4.139 -12.385 1.00 81.75 175 GLN A CA 1
ATOM 1393 C C . GLN A 1 175 ? 13.349 4.596 -13.015 1.00 81.75 175 GLN A C 1
ATOM 1395 O O . GLN A 1 175 ? 13.962 5.543 -12.522 1.00 81.75 175 GLN A O 1
ATOM 1400 N N . GLY A 1 176 ? 13.769 3.976 -14.124 1.00 82.19 176 GLY A N 1
ATOM 1401 C CA . GLY A 1 176 ? 14.978 4.383 -14.846 1.00 82.19 176 GLY A CA 1
ATOM 1402 C C . GLY A 1 176 ? 14.881 5.807 -15.402 1.00 82.19 176 GLY A C 1
ATOM 1403 O O . GLY A 1 176 ? 15.847 6.569 -15.337 1.00 82.19 176 GLY A O 1
ATOM 1404 N N . ARG A 1 177 ? 13.691 6.207 -15.871 1.00 85.88 177 ARG A N 1
ATOM 1405 C CA . ARG A 1 177 ? 13.424 7.570 -16.347 1.00 85.88 177 ARG A CA 1
ATOM 1406 C C . ARG A 1 177 ? 13.509 8.583 -15.206 1.00 85.88 177 ARG A C 1
ATOM 1408 O O . ARG A 1 177 ? 14.176 9.604 -15.352 1.00 85.88 177 ARG A O 1
ATOM 1415 N N . GLU A 1 178 ? 12.909 8.280 -14.057 1.00 87.12 178 GLU A N 1
ATOM 1416 C CA . GLU A 1 178 ? 12.971 9.143 -12.868 1.00 87.12 178 GLU A CA 1
ATOM 1417 C C . GLU A 1 178 ? 14.408 9.293 -12.340 1.00 87.12 178 GLU A C 1
ATOM 1419 O O . GLU A 1 178 ? 14.853 10.401 -12.038 1.00 87.12 178 GLU A O 1
ATOM 1424 N N . ALA A 1 179 ? 15.179 8.201 -12.298 1.00 85.81 179 ALA A N 1
ATOM 1425 C CA . ALA A 1 179 ? 16.592 8.241 -11.920 1.00 85.81 179 ALA A CA 1
ATOM 1426 C C . ALA A 1 179 ? 17.427 9.077 -12.905 1.00 85.81 179 ALA A C 1
ATOM 1428 O O . ALA A 1 179 ? 18.275 9.870 -12.483 1.00 85.81 179 ALA A O 1
ATOM 1429 N N . LYS A 1 180 ? 17.144 8.970 -14.213 1.00 87.00 180 LYS A N 1
ATOM 1430 C CA . LYS A 1 180 ? 17.763 9.826 -15.231 1.00 87.00 180 LYS A CA 1
ATOM 1431 C C . LYS A 1 180 ? 17.441 11.300 -14.980 1.00 87.00 180 LYS A C 1
ATOM 1433 O O . LYS A 1 180 ? 18.356 12.115 -15.015 1.00 87.00 180 LYS A O 1
ATOM 1438 N N . HIS A 1 181 ? 16.193 11.657 -14.669 1.00 88.19 181 HIS A N 1
ATOM 1439 C CA . HIS A 1 181 ? 15.826 13.046 -14.365 1.00 88.19 181 HIS A CA 1
ATOM 1440 C C . HIS A 1 181 ? 16.620 13.625 -13.184 1.00 88.19 181 HIS A C 1
ATOM 1442 O O . HIS A 1 181 ? 17.111 14.752 -13.278 1.00 88.19 181 HIS A O 1
ATOM 1448 N N . VAL A 1 182 ? 16.817 12.848 -12.112 1.00 87.94 182 VAL A N 1
ATOM 1449 C CA . VAL A 1 182 ? 17.671 13.259 -10.982 1.00 87.94 182 VAL A CA 1
ATOM 1450 C C . VAL A 1 182 ? 19.106 13.503 -11.450 1.00 87.94 182 VAL A C 1
ATOM 1452 O O . VAL A 1 182 ? 19.668 14.561 -11.172 1.00 87.94 182 VAL A O 1
ATOM 1455 N N . ARG A 1 183 ? 19.680 12.573 -12.223 1.00 88.38 183 ARG A N 1
ATOM 1456 C CA . ARG A 1 183 ? 21.054 12.678 -12.734 1.00 88.38 183 ARG A CA 1
ATOM 1457 C C . ARG A 1 183 ? 21.255 13.882 -13.659 1.00 88.38 183 ARG A C 1
ATOM 1459 O O . ARG A 1 183 ? 22.241 14.600 -13.525 1.00 88.38 183 ARG A O 1
ATOM 1466 N N . LEU A 1 184 ? 20.303 14.153 -14.551 1.00 90.00 184 LEU A N 1
ATOM 1467 C CA . LEU A 1 184 ? 20.338 15.329 -15.427 1.00 90.00 184 LEU A CA 1
ATOM 1468 C C . LEU A 1 184 ? 20.313 16.635 -14.620 1.00 90.00 184 LEU A C 1
ATOM 1470 O O . LEU A 1 184 ? 21.033 17.578 -14.949 1.00 90.00 184 LEU A O 1
ATOM 1474 N N . SER A 1 185 ? 19.535 16.684 -13.533 1.00 89.44 185 SER A N 1
ATOM 1475 C CA . SER A 1 185 ? 19.533 17.839 -12.632 1.00 89.44 185 SER A CA 1
ATOM 1476 C C . SER A 1 185 ? 20.888 18.051 -11.950 1.00 89.44 185 SER A C 1
ATOM 1478 O O . SER A 1 185 ? 21.233 19.193 -11.654 1.00 89.44 185 SER A O 1
ATOM 1480 N N . GLU A 1 186 ? 21.659 16.991 -11.692 1.00 90.69 186 GLU A N 1
ATOM 1481 C CA . GLU A 1 186 ? 23.013 17.114 -11.140 1.00 90.69 186 GLU A CA 1
ATOM 1482 C C . GLU A 1 186 ? 23.985 17.729 -12.139 1.00 90.69 186 GLU A C 1
ATOM 1484 O O . GLU A 1 186 ? 24.736 18.627 -11.765 1.00 90.69 186 GLU A O 1
ATOM 1489 N N . PHE A 1 187 ? 23.930 17.311 -13.407 1.00 90.81 187 PHE A N 1
ATOM 1490 C CA . PHE A 1 187 ? 24.758 17.892 -14.470 1.00 90.81 187 PHE A CA 1
ATOM 1491 C C . PHE A 1 187 ? 24.501 19.391 -14.663 1.00 90.81 187 PHE A C 1
ATOM 1493 O O . PHE A 1 187 ? 25.393 20.129 -15.069 1.00 90.81 187 PHE A O 1
ATOM 1500 N N . ALA A 1 188 ? 23.300 19.863 -14.327 1.00 90.19 188 ALA A N 1
ATOM 1501 C CA . ALA A 1 188 ? 22.944 21.271 -14.423 1.00 90.19 188 ALA A CA 1
ATOM 1502 C C . ALA A 1 188 ? 23.412 22.135 -13.230 1.00 90.19 188 ALA A C 1
ATOM 1504 O O . ALA A 1 188 ? 23.364 23.363 -13.355 1.00 90.19 188 ALA A O 1
ATOM 1505 N N . LYS A 1 189 ? 23.858 21.555 -12.097 1.00 88.94 189 LYS A N 1
ATOM 1506 C CA . LYS A 1 189 ? 24.099 22.280 -10.823 1.00 88.94 189 LYS A CA 1
ATOM 1507 C C . LYS A 1 189 ? 25.062 23.465 -10.933 1.00 88.94 189 LYS A C 1
ATOM 1509 O O . LYS A 1 189 ? 24.856 24.462 -10.250 1.00 88.94 189 LYS A O 1
ATOM 1514 N N . HIS A 1 190 ? 26.071 23.375 -11.797 1.00 85.94 190 HIS A N 1
ATOM 1515 C CA . HIS A 1 190 ? 27.109 24.404 -11.957 1.00 85.94 190 HIS A CA 1
ATOM 1516 C C . HIS A 1 190 ? 27.080 25.072 -13.339 1.00 85.94 190 HIS A C 1
ATOM 1518 O O . HIS A 1 190 ? 28.072 25.633 -13.793 1.00 85.94 190 HIS A O 1
ATOM 1524 N N . SER A 1 191 ? 25.931 25.010 -14.016 1.00 88.12 191 SER A N 1
ATOM 1525 C CA . SER A 1 191 ? 25.743 25.601 -15.341 1.00 88.12 191 SER A CA 1
ATOM 1526 C C . SER A 1 191 ? 25.042 26.960 -15.287 1.00 88.12 191 SER A C 1
ATOM 1528 O O . SER A 1 191 ? 24.120 27.176 -14.491 1.00 88.12 191 SER A O 1
ATOM 1530 N N . THR A 1 192 ? 25.421 27.868 -16.190 1.00 91.00 192 THR A N 1
ATOM 1531 C CA . THR A 1 192 ? 24.671 29.110 -16.429 1.00 91.00 192 THR A CA 1
ATOM 1532 C C . THR A 1 192 ? 23.474 28.827 -17.339 1.00 91.00 192 THR A C 1
ATOM 1534 O O . THR A 1 192 ? 23.389 27.770 -17.964 1.00 91.00 192 THR A O 1
ATOM 1537 N N . LYS A 1 193 ? 22.528 29.770 -17.458 1.00 88.44 193 LYS A N 1
ATOM 1538 C CA . LYS A 1 193 ? 21.376 29.600 -18.367 1.00 88.44 193 LYS A CA 1
ATOM 1539 C C . LYS A 1 193 ? 21.807 29.356 -19.822 1.00 88.44 193 LYS A C 1
ATOM 1541 O O . LYS A 1 193 ? 21.161 28.565 -20.499 1.00 88.44 193 LYS A O 1
ATOM 1546 N N . SER A 1 194 ? 22.894 29.988 -20.273 1.00 91.62 194 SER A N 1
ATOM 1547 C CA . SER A 1 194 ? 23.416 29.847 -21.638 1.00 91.62 194 SER A CA 1
ATOM 1548 C C . SER A 1 194 ? 24.192 28.546 -21.868 1.00 91.62 194 SER A C 1
ATOM 1550 O O . SER A 1 194 ? 24.169 28.026 -22.978 1.00 91.62 194 SER A O 1
ATOM 1552 N N . THR A 1 195 ? 24.841 27.981 -20.843 1.00 92.56 195 THR A N 1
ATOM 1553 C CA . THR A 1 195 ? 25.666 26.761 -20.979 1.00 92.56 195 THR A CA 1
ATOM 1554 C C . THR A 1 195 ? 24.987 25.484 -20.486 1.00 92.56 195 THR A C 1
ATOM 1556 O O . THR A 1 195 ? 25.516 24.390 -20.669 1.00 92.56 195 THR A O 1
ATOM 1559 N N . ARG A 1 196 ? 23.804 25.587 -19.870 1.00 92.19 196 ARG A N 1
ATOM 1560 C CA . ARG A 1 196 ? 23.106 24.457 -19.240 1.00 92.19 196 ARG A CA 1
ATOM 1561 C C . ARG A 1 196 ? 22.903 23.274 -20.160 1.00 92.19 196 ARG A C 1
ATOM 1563 O O . ARG A 1 196 ? 23.302 22.167 -19.816 1.00 92.19 196 ARG A O 1
ATOM 1570 N N . TRP A 1 197 ? 22.276 23.492 -21.308 1.00 93.81 197 TRP A N 1
ATOM 1571 C CA . TRP A 1 197 ? 21.918 22.383 -22.185 1.00 93.81 197 TRP A CA 1
ATOM 1572 C C . TRP A 1 197 ? 23.139 21.749 -22.839 1.00 93.81 197 TRP A C 1
ATOM 1574 O O . TRP A 1 197 ? 23.222 20.525 -22.872 1.00 93.81 197 TRP A O 1
ATOM 1584 N N . SER A 1 198 ? 24.124 22.545 -23.264 1.00 93.62 198 SER A N 1
ATOM 1585 C CA . SER A 1 198 ? 25.366 22.001 -23.821 1.00 93.62 198 SER A CA 1
ATOM 1586 C C . SER A 1 198 ? 26.132 21.169 -22.788 1.00 93.62 198 SER A C 1
ATOM 1588 O O . SER A 1 198 ? 26.588 20.072 -23.104 1.00 93.62 198 SER A O 1
ATOM 1590 N N . MET A 1 199 ? 26.203 21.629 -21.535 1.00 92.25 199 MET A N 1
ATOM 1591 C CA . MET A 1 199 ? 26.847 20.897 -20.442 1.00 92.25 199 MET A CA 1
ATOM 1592 C C . MET A 1 199 ? 26.092 19.608 -20.091 1.00 92.25 199 MET A C 1
ATOM 1594 O O . MET A 1 199 ? 26.700 18.539 -20.036 1.00 92.25 199 MET A O 1
ATOM 1598 N N . VAL A 1 200 ? 24.769 19.679 -19.911 1.00 93.31 200 VAL A N 1
ATOM 1599 C CA . VAL A 1 200 ? 23.929 18.514 -19.584 1.00 93.31 200 VAL A CA 1
ATOM 1600 C C . VAL A 1 200 ? 24.002 17.453 -20.681 1.00 93.31 200 VAL A C 1
ATOM 1602 O O . VAL A 1 200 ? 24.235 16.287 -20.369 1.00 93.31 200 VAL A O 1
ATOM 1605 N N . LEU A 1 201 ? 23.848 17.838 -21.953 1.00 93.62 201 LEU A N 1
ATOM 1606 C CA . LEU A 1 201 ? 23.894 16.903 -23.082 1.00 93.62 201 LEU A CA 1
ATOM 1607 C C . LEU A 1 201 ? 25.280 16.272 -23.238 1.00 93.62 201 LEU A C 1
ATOM 1609 O O . LEU A 1 201 ? 25.377 15.066 -23.457 1.00 93.62 201 LEU A O 1
ATOM 1613 N N . ARG A 1 202 ? 26.355 17.055 -23.059 1.00 93.81 202 ARG A N 1
ATOM 1614 C CA . ARG A 1 202 ? 27.726 16.532 -23.097 1.00 93.81 202 ARG A CA 1
ATOM 1615 C C . ARG A 1 202 ? 27.965 15.509 -21.988 1.00 93.81 202 ARG A C 1
ATOM 1617 O O . ARG A 1 202 ? 28.508 14.443 -22.262 1.00 93.81 202 ARG A O 1
ATOM 1624 N N . HIS A 1 203 ? 27.545 15.794 -20.755 1.00 92.31 203 HIS A N 1
ATOM 1625 C CA . HIS A 1 203 ? 27.670 14.839 -19.652 1.00 92.31 203 HIS A CA 1
ATOM 1626 C C . HIS A 1 203 ? 26.808 13.584 -19.856 1.00 92.31 203 HIS A C 1
ATOM 1628 O O . HIS A 1 203 ? 27.299 12.482 -19.611 1.00 92.31 203 HIS A O 1
ATOM 1634 N N . ASP A 1 204 ? 25.566 13.724 -20.341 1.00 91.88 204 ASP A N 1
ATOM 1635 C CA . ASP A 1 204 ? 24.692 12.579 -20.641 1.00 91.88 204 ASP A CA 1
ATOM 1636 C C . ASP A 1 204 ? 25.324 11.674 -21.707 1.00 91.88 204 ASP A C 1
ATOM 1638 O O . ASP A 1 204 ? 25.416 10.464 -21.498 1.00 91.88 204 ASP A O 1
ATOM 1642 N N . TYR A 1 205 ? 25.847 12.256 -22.794 1.00 92.50 205 TYR A N 1
ATOM 1643 C CA . TYR A 1 205 ? 26.554 11.521 -23.846 1.00 92.50 205 TYR A CA 1
ATOM 1644 C C . TYR A 1 205 ? 27.793 10.794 -23.313 1.00 92.50 205 TYR A C 1
ATOM 1646 O O . TYR A 1 205 ? 27.957 9.596 -23.548 1.00 92.50 205 TYR A O 1
ATOM 1654 N N . MET A 1 206 ? 28.646 11.485 -22.548 1.00 90.50 206 MET A N 1
ATOM 1655 C CA . MET A 1 206 ? 29.859 10.876 -21.998 1.00 90.50 206 MET A CA 1
ATOM 1656 C C . MET A 1 206 ? 29.528 9.685 -21.089 1.00 90.50 206 MET A C 1
ATOM 1658 O O . MET A 1 206 ? 30.101 8.611 -21.254 1.00 90.50 206 MET A O 1
ATOM 1662 N N . CYS A 1 207 ? 28.577 9.840 -20.161 1.00 86.69 207 CYS A N 1
ATOM 1663 C CA . CYS A 1 207 ? 28.237 8.794 -19.196 1.00 86.69 207 CYS A CA 1
ATOM 1664 C C . CYS A 1 207 ? 27.435 7.627 -19.795 1.00 86.69 207 CYS A C 1
ATOM 1666 O O . CYS A 1 207 ? 27.626 6.485 -19.377 1.00 86.69 207 CYS A O 1
ATOM 1668 N N . ASN A 1 208 ? 26.509 7.893 -20.722 1.00 84.69 208 ASN A N 1
ATOM 1669 C CA . ASN A 1 208 ? 25.586 6.870 -21.223 1.00 84.69 208 ASN A CA 1
ATOM 1670 C C . ASN A 1 208 ? 25.991 6.257 -22.565 1.00 84.69 208 ASN A C 1
ATOM 1672 O O . ASN A 1 208 ? 25.545 5.150 -22.851 1.00 84.69 208 ASN A O 1
ATOM 1676 N N . VAL A 1 209 ? 26.830 6.929 -23.357 1.00 89.50 209 VAL A N 1
ATOM 1677 C CA . VAL A 1 209 ? 27.265 6.446 -24.676 1.00 89.50 209 VAL A CA 1
ATOM 1678 C C . VAL A 1 209 ? 28.767 6.190 -24.677 1.00 89.50 209 VAL A C 1
ATOM 1680 O O . VAL A 1 209 ? 29.187 5.038 -24.746 1.00 89.50 209 VAL A O 1
ATOM 1683 N N . TRP A 1 210 ? 29.584 7.237 -24.529 1.00 91.94 210 TRP A N 1
ATOM 1684 C CA . TRP A 1 210 ? 31.028 7.136 -24.758 1.00 91.94 210 TRP A CA 1
ATOM 1685 C C . TRP A 1 210 ? 31.726 6.177 -23.780 1.00 91.94 210 TRP A C 1
ATOM 1687 O O . TRP A 1 210 ? 32.423 5.268 -24.223 1.00 91.94 210 TRP A O 1
ATOM 1697 N N . ILE A 1 211 ? 31.499 6.306 -22.465 1.00 87.94 211 ILE A N 1
ATOM 1698 C CA . ILE A 1 211 ? 32.113 5.404 -21.468 1.00 87.94 211 ILE A CA 1
ATOM 1699 C C . ILE A 1 211 ? 31.655 3.958 -21.681 1.00 87.94 211 ILE A C 1
ATOM 1701 O O . ILE A 1 211 ? 32.460 3.042 -21.584 1.00 87.94 211 ILE A O 1
ATOM 1705 N N . ARG A 1 212 ? 30.377 3.736 -22.009 1.00 85.69 212 ARG A N 1
ATOM 1706 C CA . ARG A 1 212 ? 29.846 2.379 -22.208 1.00 85.69 212 ARG A CA 1
ATOM 1707 C C . ARG A 1 212 ? 30.405 1.705 -23.460 1.00 85.69 212 ARG A C 1
ATOM 1709 O O . ARG A 1 212 ? 30.592 0.497 -23.445 1.00 85.69 212 ARG A O 1
ATOM 1716 N N . MET A 1 213 ? 30.669 2.474 -24.519 1.00 88.25 213 MET A N 1
ATOM 1717 C CA . MET A 1 213 ? 31.302 1.968 -25.742 1.00 88.25 213 MET A CA 1
ATOM 1718 C C . MET A 1 213 ? 32.776 1.613 -25.528 1.00 88.25 213 MET A C 1
ATOM 1720 O O . MET A 1 213 ? 33.235 0.605 -26.053 1.00 88.25 213 MET A O 1
ATOM 1724 N N . ASN A 1 214 ? 33.511 2.429 -24.767 1.00 89.81 214 ASN A N 1
ATOM 1725 C CA . ASN A 1 214 ? 34.953 2.248 -24.575 1.00 89.81 214 ASN A CA 1
ATOM 1726 C C . ASN A 1 214 ? 35.294 1.301 -23.409 1.00 89.81 214 ASN A C 1
ATOM 1728 O O . ASN A 1 214 ? 36.336 0.657 -23.431 1.00 89.81 214 ASN A O 1
ATOM 1732 N N . GLU A 1 215 ? 34.424 1.186 -22.402 1.00 85.56 215 GLU A N 1
ATOM 1733 C CA . GLU A 1 215 ? 34.621 0.336 -21.220 1.00 85.56 215 GLU A CA 1
ATOM 1734 C C . GLU A 1 215 ? 33.331 -0.436 -20.857 1.00 85.56 215 GLU A C 1
ATOM 1736 O O . GLU A 1 215 ? 32.744 -0.222 -19.788 1.00 85.56 215 GLU A O 1
ATOM 1741 N N . PRO A 1 216 ? 32.861 -1.361 -21.719 1.00 73.81 216 PRO A N 1
ATOM 1742 C CA . PRO A 1 216 ? 31.580 -2.049 -21.530 1.00 73.81 216 PRO A CA 1
ATOM 1743 C C . PRO A 1 216 ? 31.506 -2.868 -20.230 1.00 73.81 216 PRO A C 1
ATOM 1745 O O . PRO A 1 216 ? 30.435 -2.986 -19.639 1.00 73.81 216 PRO A O 1
ATOM 1748 N N . GLY A 1 217 ? 32.641 -3.372 -19.731 1.00 73.94 217 GLY A N 1
ATOM 1749 C CA . GLY A 1 217 ? 32.718 -4.133 -18.477 1.00 73.94 217 GLY A CA 1
ATOM 1750 C C . GLY A 1 217 ? 32.681 -3.294 -17.192 1.00 73.94 217 GLY A C 1
ATOM 1751 O O . GLY A 1 217 ? 32.575 -3.856 -16.105 1.00 73.94 217 GLY A O 1
ATOM 1752 N N . ARG A 1 218 ? 32.765 -1.957 -17.273 1.00 71.62 218 ARG A N 1
ATOM 1753 C CA . ARG A 1 218 ? 32.833 -1.088 -16.082 1.00 71.62 218 ARG A CA 1
ATOM 1754 C C . ARG A 1 218 ? 31.479 -0.884 -15.401 1.00 71.62 218 ARG A C 1
ATOM 1756 O O . ARG A 1 218 ? 31.425 -0.536 -14.221 1.00 71.62 218 ARG A O 1
ATOM 1763 N N . VAL A 1 219 ? 30.378 -1.085 -16.125 1.00 65.00 219 VAL A N 1
ATOM 1764 C CA . VAL A 1 219 ? 29.024 -0.930 -15.580 1.00 65.00 219 VAL A CA 1
ATOM 1765 C C . VAL A 1 219 ? 28.565 -2.260 -14.995 1.00 65.00 219 VAL A C 1
ATOM 1767 O O . VAL A 1 219 ? 27.935 -3.072 -15.665 1.00 65.00 219 VAL A O 1
ATOM 1770 N N . LEU A 1 220 ? 28.866 -2.474 -13.717 1.00 65.06 220 LEU A N 1
ATOM 1771 C CA . LEU A 1 220 ? 28.303 -3.593 -12.970 1.00 65.06 220 LEU A CA 1
ATOM 1772 C C . LEU A 1 220 ? 26.839 -3.289 -12.640 1.00 65.06 220 LEU A C 1
ATOM 1774 O O . LEU A 1 220 ? 26.523 -2.272 -12.015 1.00 65.06 220 LEU A O 1
ATOM 1778 N N . TYR A 1 221 ? 25.935 -4.170 -13.066 1.00 65.00 221 TYR A N 1
ATOM 1779 C CA . TYR A 1 221 ? 24.552 -4.123 -12.616 1.00 65.00 221 TYR A CA 1
ATOM 1780 C C . TYR A 1 221 ? 24.502 -4.466 -11.126 1.00 65.00 221 TYR A C 1
ATOM 1782 O O . TYR A 1 221 ? 24.829 -5.579 -10.715 1.00 65.00 221 TYR A O 1
ATOM 1790 N N . THR A 1 222 ? 24.074 -3.509 -10.310 1.00 64.00 222 THR A N 1
ATOM 1791 C CA . THR A 1 222 ? 23.842 -3.745 -8.886 1.00 64.00 222 THR A CA 1
ATOM 1792 C C . THR A 1 222 ? 22.388 -4.145 -8.684 1.00 64.00 222 THR A C 1
ATOM 1794 O O . THR A 1 222 ? 21.485 -3.321 -8.834 1.00 64.00 222 THR A O 1
ATOM 1797 N N . THR A 1 223 ? 22.152 -5.392 -8.282 1.00 64.75 223 THR A N 1
ATOM 1798 C CA . THR A 1 223 ? 20.822 -5.851 -7.860 1.00 64.75 223 THR A CA 1
ATOM 1799 C C . THR A 1 223 ? 20.323 -5.010 -6.685 1.00 64.75 223 THR A C 1
ATOM 1801 O O . THR A 1 223 ? 20.981 -4.914 -5.640 1.00 64.75 223 THR A O 1
ATOM 1804 N N . HIS A 1 224 ? 19.143 -4.408 -6.823 1.00 66.56 224 HIS A N 1
ATOM 1805 C CA . HIS A 1 224 ? 18.530 -3.641 -5.744 1.00 66.56 224 HIS A CA 1
ATOM 1806 C C . HIS A 1 224 ? 18.013 -4.563 -4.629 1.00 66.56 224 HIS A C 1
ATOM 1808 O O . HIS A 1 224 ? 17.199 -5.446 -4.859 1.00 66.56 224 HIS A O 1
ATOM 1814 N N . LYS A 1 225 ? 18.428 -4.303 -3.381 1.00 70.50 225 LYS A N 1
ATOM 1815 C CA . LYS A 1 225 ? 18.049 -5.083 -2.179 1.00 70.50 225 LYS A CA 1
ATOM 1816 C C . LYS A 1 225 ? 16.704 -4.668 -1.556 1.00 70.50 225 LYS A C 1
ATOM 1818 O O . LYS A 1 225 ? 16.475 -4.870 -0.365 1.00 70.50 225 LYS A O 1
ATOM 1823 N N . HIS A 1 226 ? 15.859 -3.957 -2.296 1.00 79.31 226 HIS A N 1
ATOM 1824 C CA . HIS A 1 226 ? 14.638 -3.370 -1.750 1.00 79.31 226 HIS A CA 1
ATOM 1825 C C . HIS A 1 226 ? 13.436 -4.276 -1.999 1.00 79.31 226 HIS A C 1
ATOM 1827 O O . HIS A 1 226 ? 13.127 -4.583 -3.142 1.00 79.31 226 HIS A O 1
ATOM 1833 N N . HIS A 1 227 ? 12.728 -4.629 -0.926 1.00 86.44 227 HIS A N 1
ATOM 1834 C CA . HIS A 1 227 ? 11.546 -5.488 -0.968 1.00 86.44 227 HIS A CA 1
ATOM 1835 C C . HIS A 1 227 ? 10.335 -4.753 -0.385 1.00 86.44 227 HIS A C 1
ATOM 1837 O O . HIS A 1 227 ? 10.484 -3.931 0.525 1.00 86.44 227 HIS A O 1
ATOM 1843 N N . TYR A 1 228 ? 9.141 -5.033 -0.909 1.00 92.56 228 TYR A N 1
ATOM 1844 C CA . TYR A 1 228 ? 7.878 -4.500 -0.377 1.00 92.56 228 TYR A CA 1
ATOM 1845 C C . TYR A 1 228 ? 7.313 -5.340 0.765 1.00 92.56 228 TYR A C 1
ATOM 1847 O O . TYR A 1 228 ? 6.616 -4.806 1.623 1.00 92.56 228 TYR A O 1
ATOM 1855 N N . ILE A 1 229 ? 7.670 -6.620 0.810 1.00 93.75 229 ILE A N 1
ATOM 1856 C CA . ILE A 1 229 ? 7.437 -7.486 1.959 1.00 93.75 229 ILE A CA 1
ATOM 1857 C C . ILE A 1 229 ? 8.627 -7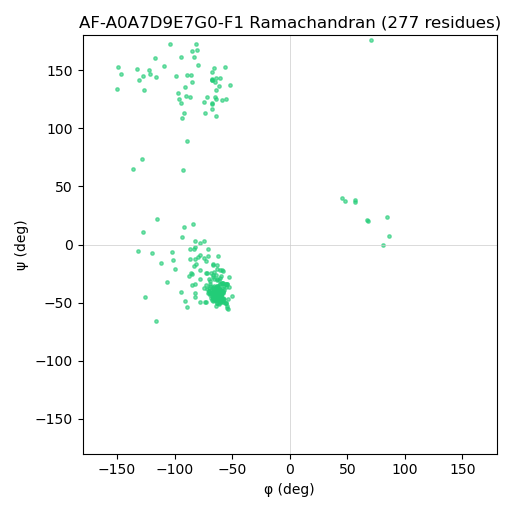.305 2.924 1.00 93.75 229 ILE A C 1
ATOM 1859 O O . ILE A 1 229 ? 9.775 -7.353 2.466 1.00 93.75 229 ILE A O 1
ATOM 1863 N N . PRO A 1 230 ? 8.390 -7.000 4.214 1.00 92.25 230 PRO A N 1
ATOM 1864 C CA . PRO A 1 230 ? 9.464 -6.879 5.199 1.00 92.25 230 PRO A CA 1
ATOM 1865 C C . PRO A 1 230 ? 10.103 -8.246 5.457 1.00 92.25 230 PRO A C 1
ATOM 1867 O O . PRO A 1 230 ? 9.392 -9.241 5.497 1.00 92.25 230 PRO A O 1
ATOM 1870 N N . ARG A 1 231 ? 11.427 -8.305 5.647 1.00 91.31 231 ARG A N 1
ATOM 1871 C CA . ARG A 1 231 ? 12.134 -9.577 5.923 1.00 91.31 231 ARG A CA 1
ATOM 1872 C C . ARG A 1 231 ? 11.864 -10.080 7.335 1.00 91.31 231 ARG A C 1
ATOM 1874 O O . ARG A 1 231 ? 11.942 -11.266 7.607 1.00 91.31 231 ARG A O 1
ATOM 1881 N N . GLU A 1 232 ? 11.516 -9.164 8.229 1.00 90.75 232 GLU A N 1
ATOM 1882 C CA . GLU A 1 232 ? 11.239 -9.429 9.633 1.00 90.75 232 GLU A CA 1
ATOM 1883 C C . GLU A 1 232 ? 10.099 -10.438 9.832 1.00 90.75 232 GLU A C 1
ATOM 1885 O O . GLU A 1 232 ? 10.071 -11.087 10.867 1.00 90.75 232 GLU A O 1
ATOM 1890 N N . ILE A 1 233 ? 9.209 -10.625 8.846 1.00 91.75 233 ILE A N 1
ATOM 1891 C CA . ILE A 1 233 ? 8.125 -11.625 8.906 1.00 91.75 233 ILE A CA 1
ATOM 1892 C C . ILE A 1 233 ? 8.623 -13.072 8.908 1.00 91.75 233 ILE A C 1
ATOM 1894 O O . ILE A 1 233 ? 7.850 -13.969 9.220 1.00 91.75 233 ILE A O 1
ATOM 1898 N N . GLU A 1 234 ? 9.877 -13.309 8.512 1.00 91.19 234 GLU A N 1
ATOM 1899 C CA . GLU A 1 234 ? 10.508 -14.632 8.572 1.00 91.19 234 GLU A CA 1
ATOM 1900 C C . GLU A 1 234 ? 10.848 -15.020 10.022 1.00 91.19 234 GLU A C 1
ATOM 1902 O O . GLU A 1 234 ? 11.125 -16.181 10.312 1.00 91.19 234 GLU A O 1
ATOM 1907 N N . LEU A 1 235 ? 10.821 -14.054 10.949 1.00 91.00 235 LEU A N 1
ATOM 1908 C CA . LEU A 1 235 ? 11.042 -14.281 12.370 1.00 91.00 235 LEU A CA 1
ATOM 1909 C C . LEU A 1 235 ? 9.736 -14.699 13.057 1.00 91.00 235 LEU A C 1
ATOM 1911 O O . LEU A 1 235 ? 8.693 -14.081 12.865 1.00 91.00 235 LEU A O 1
ATOM 1915 N N . GLU A 1 236 ? 9.819 -15.653 13.987 1.00 89.44 236 GLU A N 1
ATOM 1916 C CA . GLU A 1 236 ? 8.683 -16.099 14.821 1.00 89.44 236 GLU A CA 1
ATOM 1917 C C . GLU A 1 236 ? 8.099 -14.993 15.726 1.00 89.44 236 GLU A C 1
ATOM 1919 O O . GLU A 1 236 ? 7.061 -15.173 16.361 1.00 89.44 236 GLU A O 1
ATOM 1924 N N . THR A 1 237 ? 8.782 -13.850 15.818 1.00 92.81 237 THR A N 1
ATOM 1925 C CA . THR A 1 237 ? 8.379 -12.669 16.590 1.00 92.81 237 THR A CA 1
ATOM 1926 C C . THR A 1 237 ? 7.610 -11.643 15.760 1.00 92.81 237 THR A C 1
ATOM 1928 O O . THR A 1 237 ? 7.309 -10.556 16.254 1.00 92.81 237 THR A O 1
ATOM 1931 N N . PHE A 1 238 ? 7.273 -11.954 14.507 1.00 93.12 238 PHE A N 1
ATOM 1932 C CA . PHE A 1 238 ? 6.470 -11.090 13.648 1.00 93.12 238 PHE A CA 1
ATOM 1933 C C . PHE A 1 238 ? 5.323 -11.853 12.997 1.00 93.12 238 PHE A C 1
ATOM 1935 O O . PHE A 1 238 ? 5.445 -12.988 12.555 1.00 93.12 238 PHE A O 1
ATOM 1942 N N . CYS A 1 239 ? 4.180 -11.182 12.898 1.00 94.12 239 CYS A N 1
ATOM 1943 C CA . CYS A 1 239 ? 3.088 -11.637 12.055 1.00 94.12 239 CYS A CA 1
ATOM 1944 C C . CYS A 1 239 ? 3.368 -11.269 10.591 1.00 94.12 239 CYS A C 1
ATOM 1946 O O . CYS A 1 239 ? 4.009 -10.253 10.309 1.00 94.12 239 CYS A O 1
ATOM 1948 N N . TYR A 1 240 ? 2.786 -12.019 9.651 1.00 94.00 240 TYR A N 1
ATOM 1949 C CA . TYR A 1 240 ? 2.860 -11.731 8.216 1.00 94.00 240 TYR A CA 1
ATOM 1950 C C . TYR A 1 240 ? 2.439 -10.297 7.855 1.00 94.00 240 TYR A C 1
ATOM 1952 O O . TYR A 1 240 ? 2.952 -9.719 6.899 1.00 94.00 240 TYR A O 1
ATOM 1960 N N . CYS A 1 241 ? 1.559 -9.665 8.636 1.00 93.12 241 CYS A N 1
ATOM 1961 C CA . CYS A 1 241 ? 1.165 -8.268 8.442 1.00 93.12 241 CYS A CA 1
ATOM 1962 C C . CYS A 1 241 ? 2.258 -7.232 8.792 1.00 93.12 241 CYS A C 1
ATOM 1964 O O . CYS A 1 241 ? 2.047 -6.036 8.595 1.00 93.12 241 CYS A O 1
ATOM 1966 N N . GLY A 1 242 ? 3.416 -7.672 9.297 1.00 91.62 242 GLY A N 1
ATOM 1967 C CA . GLY A 1 242 ? 4.545 -6.828 9.698 1.00 91.62 242 GLY A CA 1
ATOM 1968 C C . GLY A 1 242 ? 4.463 -6.295 11.132 1.00 91.62 242 GLY A C 1
ATOM 1969 O O . GLY A 1 242 ? 5.275 -5.453 11.518 1.00 91.62 242 GLY A O 1
ATOM 1970 N N . PHE A 1 243 ? 3.490 -6.750 11.928 1.00 92.88 243 PHE A N 1
ATOM 1971 C CA . PHE A 1 243 ? 3.354 -6.355 13.331 1.00 92.88 243 PHE A CA 1
ATOM 1972 C C . PHE A 1 243 ? 4.116 -7.316 14.257 1.00 92.88 243 PHE A C 1
ATOM 1974 O O . PHE A 1 243 ? 4.001 -8.531 14.068 1.00 92.88 243 PHE A O 1
ATOM 1981 N N . PRO A 1 244 ? 4.870 -6.806 15.249 1.00 91.94 244 PRO A N 1
ATOM 1982 C CA . PRO A 1 244 ? 5.575 -7.649 16.204 1.00 91.94 244 PRO A CA 1
ATOM 1983 C C . PRO A 1 244 ? 4.590 -8.393 17.114 1.00 91.94 244 PRO A C 1
ATOM 1985 O O . PRO A 1 244 ? 3.576 -7.842 17.542 1.00 91.94 244 PRO A O 1
ATOM 1988 N N . ILE A 1 245 ? 4.911 -9.643 17.417 1.00 92.19 245 ILE A N 1
ATOM 1989 C CA . ILE A 1 245 ? 4.153 -10.555 18.277 1.00 92.19 245 ILE A CA 1
ATOM 1990 C C . ILE A 1 245 ? 5.113 -11.221 19.264 1.00 92.19 245 ILE A C 1
ATOM 1992 O O . ILE A 1 245 ? 6.296 -11.418 18.975 1.00 92.19 245 ILE A O 1
ATOM 1996 N N . CYS A 1 246 ? 4.618 -11.580 20.445 1.00 86.88 246 CYS A N 1
ATOM 1997 C CA . CYS A 1 246 ? 5.370 -12.469 21.322 1.00 86.88 246 CYS A CA 1
ATOM 1998 C C . CYS A 1 246 ? 5.456 -13.863 20.683 1.00 86.88 246 CYS A C 1
ATOM 2000 O O . CYS A 1 246 ? 4.536 -14.286 19.980 1.00 86.88 246 CYS A O 1
ATOM 2002 N N . LYS A 1 247 ? 6.548 -14.589 20.942 1.00 80.88 247 LYS A N 1
ATOM 2003 C CA . LYS A 1 247 ? 6.745 -15.941 20.405 1.00 80.88 247 LYS A CA 1
ATOM 2004 C C . LYS A 1 247 ? 5.562 -16.838 20.798 1.00 80.88 247 LYS A C 1
ATOM 2006 O O . LYS A 1 247 ? 5.227 -16.932 21.976 1.00 80.88 247 LYS A O 1
ATOM 2011 N N . GLY A 1 248 ? 4.925 -17.465 19.808 1.00 74.06 248 GLY A N 1
ATOM 2012 C CA . GLY A 1 248 ? 3.747 -18.322 20.000 1.00 74.06 248 GLY A CA 1
ATOM 2013 C C . GLY A 1 248 ? 2.407 -17.586 20.140 1.00 74.06 248 GLY A C 1
ATOM 2014 O O . GLY A 1 248 ? 1.378 -18.241 20.274 1.00 74.06 248 GLY A O 1
ATOM 2015 N N . GLN A 1 249 ? 2.384 -16.250 20.087 1.00 83.38 249 GLN A N 1
ATOM 2016 C CA . GLN A 1 249 ? 1.143 -15.473 20.031 1.00 83.38 249 GLN A CA 1
ATOM 2017 C C . GLN A 1 249 ? 0.756 -15.132 18.591 1.00 83.38 249 GLN A C 1
ATOM 2019 O O . GLN A 1 249 ? 1.578 -15.165 17.683 1.00 83.38 249 GLN A O 1
ATOM 2024 N N . GLN A 1 250 ? -0.509 -14.779 18.375 1.00 83.06 250 GLN A N 1
ATOM 2025 C CA . GLN A 1 250 ? -1.016 -14.339 17.076 1.00 83.06 250 GLN A CA 1
ATOM 2026 C C . GLN A 1 250 ? -1.335 -12.841 17.105 1.00 83.06 250 GLN A C 1
ATOM 2028 O O . GLN A 1 250 ? -1.614 -12.263 18.155 1.00 83.06 250 GLN A O 1
ATOM 2033 N N . CYS A 1 251 ? -1.284 -12.188 15.943 1.00 87.56 251 CYS A N 1
ATOM 2034 C CA . CYS A 1 251 ? -1.623 -10.770 15.839 1.00 87.56 251 CYS A CA 1
ATOM 2035 C C . CYS A 1 251 ? -3.102 -10.550 16.183 1.00 87.56 251 CYS A C 1
ATOM 2037 O O . CYS A 1 251 ? -3.976 -11.119 15.529 1.00 87.56 251 CYS A O 1
ATOM 2039 N N . SER A 1 252 ? -3.369 -9.664 17.147 1.00 86.06 252 SER A N 1
ATOM 2040 C CA . SER A 1 252 ? -4.718 -9.341 17.633 1.00 86.06 252 SER A CA 1
ATOM 2041 C C . SER A 1 252 ? -5.677 -8.888 16.530 1.00 86.06 252 SER A C 1
ATOM 2043 O O . SER A 1 252 ? -6.860 -9.211 16.573 1.00 86.06 252 SER A O 1
ATOM 2045 N N . ILE A 1 253 ? -5.172 -8.178 15.517 1.00 86.19 253 ILE A N 1
ATOM 2046 C CA . ILE A 1 253 ? -5.976 -7.733 14.373 1.00 86.19 253 ILE A CA 1
ATOM 2047 C C . ILE A 1 253 ? -6.207 -8.887 13.394 1.00 86.19 253 ILE A C 1
ATOM 2049 O O . ILE A 1 253 ? -7.348 -9.133 13.018 1.00 86.19 253 ILE A O 1
ATOM 2053 N N . CYS A 1 254 ? -5.155 -9.615 13.004 1.00 90.38 254 CYS A N 1
ATOM 2054 C CA . CYS A 1 254 ? -5.253 -10.644 11.958 1.00 90.38 254 CYS A CA 1
ATOM 2055 C C . CYS A 1 254 ? -6.056 -11.872 12.403 1.00 90.38 254 CYS A C 1
ATOM 2057 O O . CYS A 1 254 ? -6.679 -12.521 11.574 1.00 90.38 254 CYS A O 1
ATOM 2059 N N . ILE A 1 255 ? -6.053 -12.196 13.701 1.00 90.81 255 ILE A N 1
ATOM 2060 C CA . ILE A 1 255 ? -6.834 -13.320 14.235 1.00 90.81 255 ILE A CA 1
ATOM 2061 C C . ILE A 1 255 ? -8.307 -12.956 14.483 1.00 90.81 255 ILE A C 1
ATOM 2063 O O . ILE A 1 255 ? -9.130 -13.853 14.660 1.00 90.81 255 ILE A O 1
ATOM 2067 N N . SER A 1 256 ? -8.640 -11.661 14.527 1.00 92.81 256 SER A N 1
ATOM 2068 C CA . SER A 1 256 ? -9.980 -11.213 14.906 1.00 92.81 256 SER A CA 1
ATOM 2069 C C . SER A 1 256 ? -11.049 -11.746 13.953 1.00 92.81 256 SER A C 1
ATOM 2071 O O . SER A 1 256 ? -10.847 -11.792 12.738 1.00 92.81 256 SER A O 1
ATOM 2073 N N . ASP A 1 257 ? -12.218 -12.082 14.499 1.00 94.00 257 ASP A N 1
ATOM 2074 C CA . ASP A 1 257 ? -13.349 -12.577 13.702 1.00 94.00 257 ASP A CA 1
ATOM 2075 C C . ASP A 1 257 ? -13.775 -11.564 12.635 1.00 94.00 257 ASP A C 1
ATOM 2077 O O . ASP A 1 257 ? -14.139 -11.934 11.523 1.00 94.00 257 ASP A O 1
ATOM 2081 N N . VAL A 1 258 ? -13.640 -10.268 12.940 1.00 95.31 258 VAL A N 1
ATOM 2082 C CA . VAL A 1 258 ? -13.901 -9.185 11.985 1.00 95.31 258 VAL A CA 1
ATOM 2083 C C . VAL A 1 258 ? -12.953 -9.266 10.794 1.00 95.31 258 VAL A C 1
ATOM 2085 O O . VAL A 1 258 ? -13.386 -9.116 9.658 1.00 95.31 258 VAL A O 1
ATOM 2088 N N . PHE A 1 259 ? -11.660 -9.497 11.030 1.00 96.25 259 PHE A N 1
ATOM 2089 C CA . PHE A 1 259 ? -10.673 -9.581 9.956 1.00 96.25 259 PHE A CA 1
ATOM 2090 C C . PHE A 1 259 ? -10.899 -10.813 9.076 1.00 96.25 259 PHE A C 1
ATOM 2092 O O . PHE A 1 259 ? -10.856 -10.691 7.854 1.00 96.25 259 PHE A O 1
ATOM 2099 N N . LYS A 1 260 ? -11.220 -11.964 9.678 1.00 96.12 260 LYS A N 1
ATOM 2100 C CA . LYS A 1 260 ? -11.584 -13.179 8.931 1.00 96.12 260 LYS A CA 1
ATOM 2101 C C . LYS A 1 260 ? -12.839 -12.967 8.085 1.00 96.12 260 LYS A C 1
ATOM 2103 O O . LYS A 1 260 ? -12.836 -13.273 6.900 1.00 96.12 260 LYS A O 1
ATOM 2108 N N . ALA A 1 261 ? -13.870 -12.335 8.649 1.00 97.12 261 ALA A N 1
ATOM 2109 C CA . ALA A 1 261 ? -15.089 -12.023 7.910 1.00 97.12 261 ALA A CA 1
ATOM 2110 C C . ALA A 1 261 ? -14.837 -11.062 6.729 1.00 97.12 261 ALA A C 1
ATOM 2112 O O . ALA A 1 261 ? -15.449 -11.190 5.665 1.00 97.12 261 ALA A O 1
ATOM 2113 N N . VAL A 1 262 ? -13.923 -10.097 6.896 1.00 97.75 262 VAL A N 1
ATOM 2114 C CA . VAL A 1 262 ? -13.471 -9.193 5.823 1.00 97.75 262 VAL A CA 1
ATOM 2115 C C . VAL A 1 262 ? -12.766 -9.973 4.712 1.00 97.75 262 VAL A C 1
ATOM 2117 O O . VAL A 1 262 ? -13.046 -9.741 3.536 1.00 97.75 262 VAL A O 1
ATOM 2120 N N . GLU A 1 263 ? -11.866 -10.887 5.072 1.00 97.56 263 GLU A N 1
ATOM 2121 C CA . GLU A 1 263 ? -11.142 -11.739 4.127 1.00 97.56 263 GLU A CA 1
ATOM 2122 C C . GLU A 1 263 ? -12.096 -12.632 3.328 1.00 97.56 263 GLU A C 1
ATOM 2124 O O . GLU A 1 263 ? -12.076 -12.606 2.098 1.00 97.56 263 GLU A O 1
ATOM 2129 N N . GLU A 1 264 ? -12.995 -13.343 4.005 1.00 97.44 264 GLU A N 1
ATOM 2130 C CA . GLU A 1 264 ? -14.009 -14.193 3.375 1.00 97.44 264 GLU A CA 1
ATOM 2131 C C . GLU A 1 264 ? -14.917 -13.395 2.429 1.00 97.44 264 GLU A C 1
ATOM 2133 O O . GLU A 1 264 ? -15.175 -13.824 1.305 1.00 97.44 264 GLU A O 1
ATOM 2138 N N . THR A 1 265 ? -15.324 -12.187 2.829 1.00 97.69 265 THR A N 1
ATOM 2139 C CA . THR A 1 265 ? -16.094 -11.264 1.976 1.00 97.69 265 THR A CA 1
ATOM 2140 C C . THR A 1 265 ? -15.324 -10.866 0.719 1.00 97.69 265 THR A C 1
ATOM 2142 O O . THR A 1 265 ? -15.882 -10.829 -0.380 1.00 97.69 265 THR A O 1
ATOM 2145 N N . ALA A 1 266 ? -14.030 -10.568 0.854 1.00 97.69 266 ALA A N 1
ATOM 2146 C CA . ALA A 1 266 ? -13.191 -10.178 -0.271 1.00 97.69 266 ALA A CA 1
ATOM 2147 C C . ALA A 1 266 ? -12.955 -11.336 -1.252 1.00 97.69 266 ALA A C 1
ATOM 2149 O O . ALA A 1 266 ? -12.979 -11.113 -2.465 1.00 97.69 266 ALA A O 1
ATOM 2150 N N . ILE A 1 267 ? -12.768 -12.553 -0.732 1.00 97.56 267 ILE A N 1
ATOM 2151 C CA . ILE A 1 267 ? -12.598 -13.779 -1.522 1.00 97.56 267 ILE A CA 1
ATOM 2152 C C . ILE A 1 267 ? -13.893 -14.129 -2.257 1.00 97.56 267 ILE A C 1
ATOM 2154 O O . ILE A 1 267 ? -13.860 -14.386 -3.459 1.00 97.56 267 ILE A O 1
ATOM 2158 N N . ALA A 1 268 ? -15.031 -14.102 -1.559 1.00 96.94 268 ALA A N 1
ATOM 2159 C CA . ALA A 1 268 ? -16.335 -14.403 -2.144 1.00 96.94 268 ALA A CA 1
ATOM 2160 C C . ALA A 1 268 ? -16.796 -13.339 -3.153 1.00 96.94 268 ALA A C 1
ATOM 2162 O O . ALA A 1 268 ? -17.624 -13.625 -4.016 1.00 96.94 268 ALA A O 1
ATOM 2163 N N . GLY A 1 269 ? -16.299 -12.103 -3.034 1.00 96.12 269 GLY A N 1
ATOM 2164 C CA . GLY A 1 269 ? -16.777 -10.973 -3.832 1.00 96.12 269 GLY A CA 1
ATOM 2165 C C . GLY A 1 269 ? -18.208 -10.549 -3.481 1.00 96.12 269 GLY A C 1
ATOM 2166 O O . GLY A 1 269 ? -18.861 -9.880 -4.278 1.00 96.12 269 GLY A O 1
ATOM 2167 N N . ALA A 1 270 ? -18.697 -10.922 -2.295 1.00 95.81 270 ALA A N 1
ATOM 2168 C CA . ALA A 1 270 ? -20.042 -10.629 -1.809 1.00 95.81 270 ALA A CA 1
ATOM 2169 C C . ALA A 1 270 ? -20.056 -10.494 -0.279 1.00 95.81 270 ALA A C 1
ATOM 2171 O O . ALA A 1 270 ? -19.229 -11.088 0.411 1.00 95.81 270 ALA A O 1
ATOM 2172 N N . LEU A 1 271 ? -21.006 -9.722 0.260 1.00 93.62 271 LEU A N 1
ATOM 2173 C CA . LEU A 1 271 ? -21.170 -9.561 1.709 1.00 93.62 271 LEU A CA 1
ATOM 2174 C C . LEU A 1 271 ? -21.643 -10.874 2.349 1.00 93.62 271 LEU A C 1
ATOM 2176 O O . LEU A 1 271 ? -22.725 -11.366 2.028 1.00 93.62 271 LEU A O 1
ATOM 2180 N N . ILE A 1 272 ? -20.866 -11.403 3.293 1.00 93.56 272 ILE A N 1
ATOM 2181 C CA . ILE A 1 272 ? -21.240 -12.594 4.068 1.00 93.56 272 ILE A CA 1
ATOM 2182 C C . ILE A 1 272 ? -22.108 -12.231 5.286 1.00 93.56 272 ILE A C 1
ATOM 218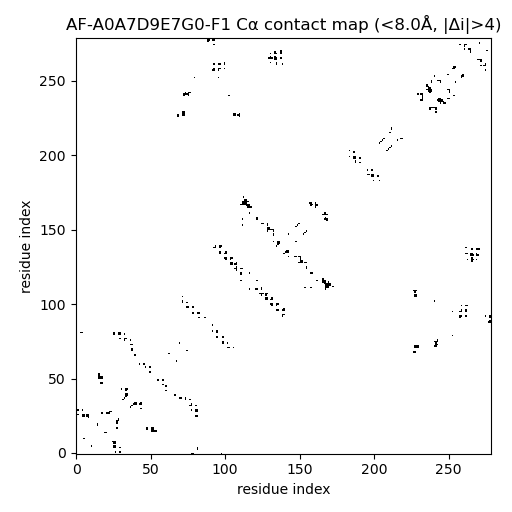4 O O . ILE A 1 272 ? -22.215 -11.067 5.690 1.00 93.56 272 ILE A O 1
ATOM 2188 N N . LYS A 1 273 ? -22.745 -13.231 5.904 1.00 90.69 273 LYS A N 1
ATOM 2189 C CA . LYS A 1 273 ? -23.692 -13.029 7.018 1.00 90.69 273 LYS A CA 1
ATOM 2190 C C . LYS A 1 273 ? -23.020 -12.414 8.247 1.00 90.69 273 LYS A C 1
ATOM 2192 O O . LYS A 1 273 ? -23.610 -11.580 8.924 1.00 90.69 273 LYS A O 1
ATOM 2197 N N . GLU A 1 274 ? -21.774 -12.775 8.501 1.00 90.12 274 GLU A N 1
ATOM 2198 C CA . GLU A 1 274 ? -20.964 -12.361 9.642 1.00 90.12 274 GLU A CA 1
ATOM 2199 C C . GLU A 1 274 ? -20.729 -10.845 9.636 1.00 90.12 274 GLU A C 1
ATOM 2201 O O . GLU A 1 274 ? -20.776 -10.211 10.690 1.00 90.12 274 GLU A O 1
ATOM 2206 N N . ILE A 1 275 ? -20.575 -10.244 8.450 1.00 91.62 275 ILE A N 1
ATOM 2207 C CA . ILE A 1 275 ? -20.387 -8.797 8.280 1.00 91.62 275 ILE A CA 1
ATOM 2208 C C . ILE A 1 275 ? -21.626 -7.999 8.695 1.00 91.62 275 ILE A C 1
ATOM 2210 O O . ILE A 1 275 ? -21.485 -6.888 9.202 1.00 91.62 275 ILE A O 1
ATOM 2214 N N . HIS A 1 276 ? -22.830 -8.566 8.569 1.00 88.62 276 HIS A N 1
ATOM 2215 C CA . HIS A 1 276 ? -24.074 -7.880 8.941 1.00 88.62 276 HIS A CA 1
ATOM 2216 C C . HIS A 1 276 ? -24.150 -7.555 10.439 1.00 88.62 276 HIS A C 1
ATOM 2218 O O . HIS A 1 276 ? -24.925 -6.698 10.837 1.00 88.62 276 HIS A O 1
ATOM 2224 N N . ARG A 1 277 ? -23.324 -8.196 11.278 1.00 87.25 277 ARG A N 1
ATOM 2225 C CA . ARG A 1 277 ? -23.206 -7.873 12.710 1.00 87.25 277 ARG A CA 1
ATOM 2226 C C . ARG A 1 277 ? -22.429 -6.577 12.976 1.00 87.25 277 ARG A C 1
ATOM 2228 O O . ARG A 1 277 ? -22.406 -6.107 14.111 1.00 87.25 277 ARG A O 1
ATOM 2235 N N . TYR A 1 278 ? -21.757 -6.038 11.959 1.00 86.62 278 TYR A N 1
ATOM 2236 C CA . TYR A 1 278 ? -20.867 -4.883 12.068 1.00 86.62 278 TYR A CA 1
ATOM 2237 C C . TYR A 1 278 ? -21.292 -3.680 11.216 1.00 86.62 278 TYR A C 1
ATOM 2239 O O . TYR A 1 278 ? -20.662 -2.627 11.338 1.00 86.62 278 TYR A O 1
ATOM 2247 N N . ILE A 1 279 ? -22.309 -3.834 10.362 1.00 82.38 279 ILE A N 1
ATOM 2248 C CA . ILE A 1 279 ? -22.940 -2.757 9.581 1.00 82.38 279 ILE A CA 1
ATOM 2249 C C . ILE A 1 279 ? -24.072 -2.166 10.413 1.00 82.38 279 ILE A C 1
ATOM 2251 O O . ILE A 1 279 ? -24.084 -0.923 10.555 1.00 82.38 279 ILE A O 1
#

Sequence (279 aa):
MLETALAKSCITGSCKQIEDLPSDSPFSLYITVLKNQLRVGRLVKRIRTWFNEGRKGPFSYRFTGKETRIFCHKFMFVLHALSQATDPPQTKLKIASIAFCCLQLRDAISYFSRVDINLAELEQCKKACLYLFNANALLLKSVTPTLWTVGYAIPRHIEILFDRYGMGLGINSMQGREAKHVRLSEFAKHSTKSTRWSMVLRHDYMCNVWIRMNEPGRVLYTTHKHHYIPREIELETFCYCGFPICKGQQCSICISDVFKAVEETAIAGALIKEIHRYI

pLDDT: mean 91.42, std 6.65, range [64.0, 98.44]

Radius of gyration: 22.61 Å; Cα contacts (8 Å, |Δi|>4): 316; chains: 1; bounding box: 59×49×50 Å

Foldseek 3Di:
DQVLQVVQQPDDLPDQAPVPGDCLRSNNLLLVCCCPVLVVVVVSVQVRVCSNVSVPDDRDDDDDPSSLLSCLQCVVSSLVSSDDPPDALLSLLVSLLVLLLSPLVLLLCQQQLWFADDPVSLVSNLLSLQLNLLSCVANVVDDDPVSVCSNPVQSVVQVVCCVVPVTHNSVVDCVVVVVVVVVLVVQQPPDDPVCSVVSSVVVCCVVPPVCCVVPVPPDDDDDDPRGSQDPCCVDQQAPSSNDGHDRPDDDPSCPDPSNVQSSVSSNVSHRDPSCVVRD

Secondary structure (DSSP, 8-state):
-HHHHHHHTT--TT---GGGS-TTSHHHHHHHHHHHTS--HHHHHHHHHHHHTT--SS------HHHHHHHHHHHHHHHHHH--TT--HHHHHHHHHHHHHHHHHHHHHHHHT-SS--HHHHHHHHHHHHHHHHHIIIII----HHHHIIIIIHHHHHHHHHHHHS--GGGG-THHHHHHHHHHHHHTTT--TTTHHHHHHHHHHIIIIIHHHH-GGG---------SS-GGGGSTTB-TTS-B--TT---TTTTSHHHHHHHHHHHHTS--GGGGGT-